Protein AF-A0A2V8DCA4-F1 (afdb_monomer)

Mean predicted aligned error: 7.37 Å

Solvent-accessible surface area (backbone atoms only — not comparable to full-atom values): 11306 Å² total; per-residue (Å²): 138,84,83,79,82,78,81,75,79,70,77,80,56,28,69,50,74,65,81,48,75,69,53,52,53,48,28,49,48,55,33,67,58,79,91,46,74,68,60,53,49,60,60,53,49,67,40,44,46,83,62,65,38,74,72,54,97,58,30,22,47,41,36,38,33,56,36,35,57,57,51,46,50,22,55,51,37,33,57,39,48,76,72,69,59,66,81,63,70,91,47,62,63,67,48,51,62,70,43,56,92,42,67,47,35,29,37,42,37,37,37,34,43,44,44,87,95,53,94,59,96,67,65,74,78,66,47,63,34,36,55,57,102,56,78,42,67,50,80,45,76,51,78,45,72,36,60,45,83,72,99,73,60,45,69,52,27,24,40,37,39,33,34,29,56,38,78,81,66,48,76,38,76,28,41,37,42,31,26,41,94,86,44,81,69,48,63,59,72,41,52,38,57,75,36,104

Secondary structure (DSSP, 8-state):
-------------SS-SS--HHHHHHHHHHHH--S-HHHHHHHHGGGEEE--PPPBTTEEEEEEEEE-HHHHHHHHHHHHHHTT--TTTS-SHHHHHHHGGGTTEEEEEEEEEE-TTS---S---EEEEE-SSS-B--SEEEEEEEE-SSSS--EEEEEEEEEEEHHHH-SSEEEEEEEETTEEEE--EEETTS--

pLDDT: mean 86.03, std 15.04, range [30.0, 98.31]

Structure (mmCIF, N/CA/C/O backbone):
data_AF-A0A2V8DCA4-F1
#
_entry.id   AF-A0A2V8DCA4-F1
#
loop_
_atom_site.group_PDB
_atom_site.id
_atom_site.type_symbol
_atom_site.label_atom_id
_atom_site.label_alt_id
_atom_site.label_comp_id
_atom_site.label_asym_id
_atom_site.label_entity_id
_atom_site.label_seq_id
_atom_site.pdbx_PDB_ins_code
_atom_site.Cartn_x
_atom_site.Cartn_y
_atom_site.Cartn_z
_atom_site.occupancy
_atom_site.B_iso_or_equiv
_atom_site.auth_seq_id
_atom_site.auth_comp_id
_atom_site.auth_asym_id
_atom_site.auth_atom_id
_atom_site.pdbx_PDB_model_num
ATOM 1 N N . MET A 1 1 ? 6.707 -28.044 -45.462 1.00 39.00 1 MET A N 1
ATOM 2 C CA . MET A 1 1 ? 5.768 -28.160 -44.329 1.00 39.00 1 MET A CA 1
ATOM 3 C C . MET A 1 1 ? 6.204 -27.125 -43.307 1.00 39.00 1 MET A C 1
ATOM 5 O O . MET A 1 1 ? 7.190 -27.335 -42.617 1.00 39.00 1 MET A O 1
ATOM 9 N N . THR A 1 2 ? 5.599 -25.941 -43.353 1.00 34.47 2 THR A N 1
ATOM 10 C CA . THR A 1 2 ? 6.045 -24.771 -42.585 1.00 34.47 2 THR A CA 1
ATOM 11 C C . THR A 1 2 ? 5.333 -24.782 -41.242 1.00 34.47 2 THR A C 1
ATOM 13 O O . THR A 1 2 ? 4.114 -24.647 -41.193 1.00 34.47 2 THR A O 1
ATOM 16 N N . VAL A 1 3 ? 6.081 -25.005 -40.165 1.00 37.22 3 VAL A N 1
ATOM 17 C CA . VAL A 1 3 ? 5.558 -24.938 -38.798 1.00 37.22 3 VAL A CA 1
ATOM 18 C C . VAL A 1 3 ? 5.489 -23.465 -38.406 1.00 37.22 3 VAL A C 1
ATOM 20 O O . VAL A 1 3 ? 6.515 -22.806 -38.265 1.00 37.22 3 VAL A O 1
ATOM 23 N N . VAL A 1 4 ? 4.273 -22.940 -38.275 1.00 37.19 4 VAL A N 1
ATOM 24 C CA . VAL A 1 4 ? 4.017 -21.616 -37.700 1.00 37.19 4 VAL A CA 1
ATOM 25 C C . VAL A 1 4 ? 4.000 -21.783 -36.182 1.00 37.19 4 VAL A C 1
ATOM 27 O O . VAL A 1 4 ? 3.099 -22.422 -35.643 1.00 37.19 4 VAL A O 1
ATOM 30 N N . LEU A 1 5 ? 5.007 -21.242 -35.489 1.00 36.91 5 LEU A N 1
ATOM 31 C CA . LEU A 1 5 ? 4.969 -21.099 -34.034 1.00 36.91 5 LEU A CA 1
ATOM 32 C C . LEU A 1 5 ? 3.998 -19.965 -33.683 1.00 36.91 5 LEU A C 1
ATOM 34 O O . LEU A 1 5 ? 4.308 -18.788 -33.851 1.00 36.91 5 LEU A O 1
ATOM 38 N N . LEU A 1 6 ? 2.821 -20.329 -33.183 1.00 36.44 6 LEU A N 1
ATOM 39 C CA . LEU A 1 6 ? 1.947 -19.415 -32.456 1.00 36.44 6 LEU A CA 1
ATOM 40 C C . LEU A 1 6 ? 2.589 -19.146 -31.091 1.00 36.44 6 LEU A C 1
ATOM 42 O O . LEU A 1 6 ? 2.603 -20.019 -30.224 1.00 36.44 6 LEU A O 1
ATOM 46 N N . ALA A 1 7 ? 3.144 -17.947 -30.909 1.00 38.41 7 ALA A N 1
ATOM 47 C CA . ALA A 1 7 ? 3.526 -17.450 -29.596 1.00 38.41 7 ALA A CA 1
ATOM 48 C C . ALA A 1 7 ? 2.246 -17.285 -28.764 1.00 38.41 7 ALA A C 1
ATOM 50 O O . ALA A 1 7 ? 1.485 -16.336 -28.949 1.00 38.41 7 ALA A O 1
ATOM 51 N N . GLY A 1 8 ? 1.970 -18.258 -27.896 1.00 30.00 8 GLY A N 1
ATOM 52 C CA . GLY A 1 8 ? 0.905 -18.147 -26.912 1.00 30.00 8 GLY A CA 1
ATOM 53 C C . GLY A 1 8 ? 1.239 -17.007 -25.960 1.00 30.00 8 GLY A C 1
ATOM 54 O O . GLY A 1 8 ? 2.242 -17.070 -25.254 1.00 30.00 8 GLY A O 1
ATOM 55 N N . ALA A 1 9 ? 0.410 -15.965 -25.953 1.00 38.38 9 ALA A N 1
ATOM 56 C CA . ALA A 1 9 ? 0.406 -14.991 -24.877 1.00 38.38 9 ALA A CA 1
ATOM 57 C C . ALA A 1 9 ? 0.053 -15.746 -23.590 1.00 38.38 9 ALA A C 1
ATOM 59 O O . ALA A 1 9 ? -1.095 -16.147 -23.391 1.00 38.38 9 ALA A O 1
ATOM 60 N N . THR A 1 10 ? 1.047 -16.006 -22.742 1.00 42.06 10 THR A N 1
ATOM 61 C CA . THR A 1 10 ? 0.787 -16.411 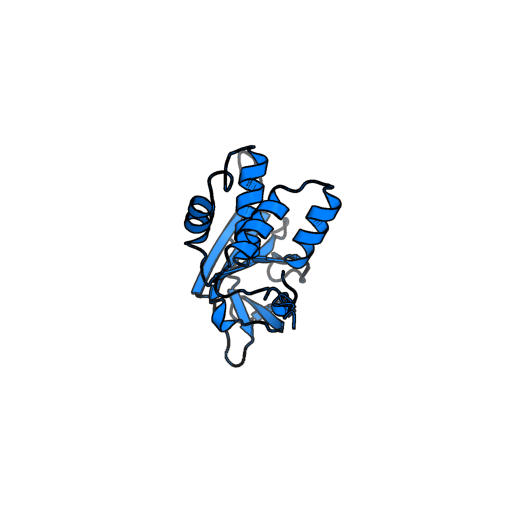-21.362 1.00 42.06 10 THR A CA 1
ATOM 62 C C . THR A 1 10 ? -0.070 -15.318 -20.733 1.00 42.06 10 THR A C 1
ATOM 64 O O . THR A 1 10 ? 0.325 -14.151 -20.822 1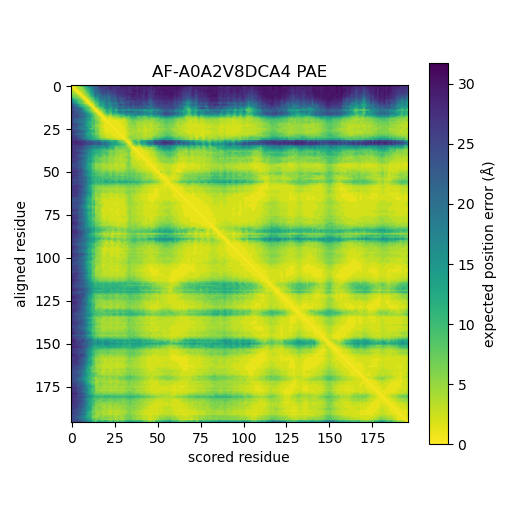.00 42.06 10 THR A O 1
ATOM 67 N N . PRO A 1 11 ? -1.237 -15.642 -20.146 1.00 42.88 11 PRO A N 1
ATOM 68 C CA . PRO A 1 11 ? -2.004 -14.648 -19.4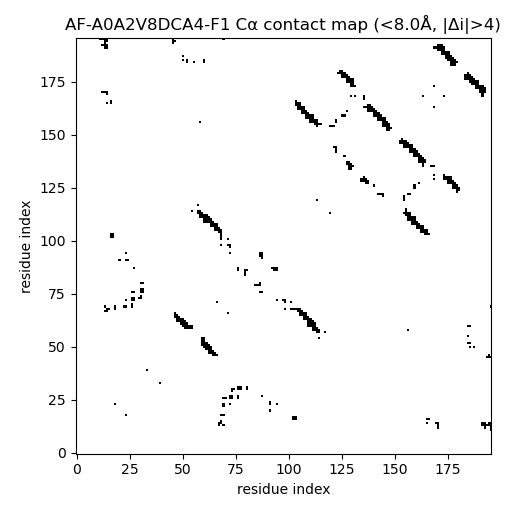14 1.00 42.88 11 PRO A CA 1
ATOM 69 C C . PRO A 1 11 ? -1.073 -14.066 -18.351 1.00 42.88 11 PRO A C 1
ATOM 71 O O . PRO A 1 11 ? -0.504 -14.817 -17.558 1.00 42.88 11 PRO A O 1
ATOM 74 N N . ALA A 1 12 ? -0.843 -12.753 -18.412 1.00 47.69 12 ALA A N 1
ATOM 75 C CA . ALA A 1 12 ? -0.046 -12.047 -17.422 1.00 47.69 12 ALA A CA 1
ATOM 76 C C . ALA A 1 12 ? -0.671 -12.336 -16.055 1.00 47.69 12 ALA A C 1
ATOM 78 O O . ALA A 1 12 ? -1.823 -11.982 -15.807 1.00 47.69 12 ALA A O 1
ATOM 79 N N . ALA A 1 13 ? 0.043 -13.074 -15.210 1.00 52.25 13 ALA A N 1
ATOM 80 C CA . ALA A 1 13 ? -0.448 -13.378 -13.886 1.00 52.25 13 ALA A CA 1
ATOM 81 C C . ALA A 1 13 ? -0.192 -12.128 -13.031 1.00 52.25 13 ALA A C 1
ATOM 83 O O . ALA A 1 13 ? 0.943 -11.775 -12.743 1.00 52.25 13 ALA A O 1
ATOM 84 N N . ALA A 1 14 ? -1.266 -11.456 -12.642 1.00 51.59 14 ALA A N 1
ATOM 85 C CA . ALA A 1 14 ? -1.324 -10.244 -11.823 1.00 51.59 14 ALA A CA 1
ATOM 86 C C . ALA A 1 14 ? -0.314 -10.180 -10.656 1.00 51.59 14 ALA A C 1
ATOM 88 O O . ALA A 1 14 ? 0.379 -9.197 -10.396 1.00 51.59 14 ALA A O 1
ATOM 89 N N . LEU A 1 15 ? -0.237 -11.296 -9.941 1.00 58.16 15 LEU A N 1
ATOM 90 C CA . LEU A 1 15 ? 0.724 -11.622 -8.902 1.00 58.16 15 LEU A CA 1
ATOM 91 C C . LEU A 1 15 ? 1.817 -12.551 -9.474 1.00 58.16 15 LEU A C 1
ATOM 93 O O . LEU A 1 15 ? 1.862 -13.753 -9.197 1.00 58.16 15 LEU A O 1
ATOM 97 N N . ASN A 1 16 ? 2.654 -12.009 -10.359 1.00 60.06 16 ASN A N 1
ATOM 98 C CA . ASN A 1 16 ? 3.831 -12.703 -10.875 1.00 60.06 16 ASN A CA 1
ATOM 99 C C . ASN A 1 16 ? 4.856 -12.821 -9.741 1.00 60.06 16 ASN A C 1
ATOM 101 O O . ASN A 1 16 ? 5.338 -11.814 -9.234 1.00 60.06 16 ASN A O 1
ATOM 105 N N . LEU A 1 17 ? 5.195 -14.055 -9.354 1.00 58.59 17 LEU A N 1
ATOM 106 C CA . LEU A 1 17 ? 6.217 -14.352 -8.336 1.00 58.59 17 LEU A CA 1
ATOM 107 C C . LEU A 1 17 ? 7.591 -13.755 -8.676 1.00 58.59 17 LEU A C 1
ATOM 109 O O . LEU A 1 17 ? 8.396 -13.526 -7.779 1.00 58.59 17 LEU A O 1
ATOM 113 N N . LEU A 1 18 ? 7.854 -13.547 -9.969 1.00 64.81 18 LEU A N 1
ATOM 114 C CA . LEU A 1 18 ? 9.006 -12.835 -10.503 1.00 64.81 18 LEU A CA 1
ATOM 115 C C . LEU A 1 18 ? 8.556 -12.066 -11.748 1.00 64.81 18 LEU A C 1
ATOM 117 O O . LEU A 1 18 ? 8.027 -12.669 -12.684 1.00 64.81 18 LEU A O 1
ATOM 121 N N . LEU A 1 19 ? 8.773 -10.751 -11.770 1.00 79.56 19 LEU A N 1
ATOM 122 C CA . LEU A 1 19 ? 8.496 -9.926 -12.945 1.00 79.56 19 LEU A CA 1
ATOM 123 C C . LEU A 1 19 ? 9.436 -10.301 -14.106 1.00 79.56 19 LEU A C 1
ATOM 125 O O . LEU A 1 19 ? 10.659 -10.241 -13.963 1.00 79.56 19 LEU A O 1
ATOM 129 N N . ALA A 1 20 ? 8.891 -10.680 -15.268 1.00 85.38 20 ALA A N 1
ATOM 130 C CA . ALA A 1 20 ? 9.712 -10.992 -16.436 1.00 85.38 20 ALA A CA 1
ATOM 131 C C . ALA A 1 20 ? 10.228 -9.704 -17.119 1.00 85.38 20 ALA A C 1
ATOM 133 O O . ALA A 1 20 ? 9.596 -8.652 -17.009 1.00 85.38 20 ALA A O 1
ATOM 134 N N . PRO A 1 21 ? 11.322 -9.756 -17.907 1.00 86.44 21 PRO A N 1
ATOM 135 C CA . PRO A 1 21 ? 11.811 -8.602 -18.676 1.00 86.44 21 PRO A CA 1
ATOM 136 C C . PRO A 1 21 ? 10.747 -7.931 -19.557 1.00 86.44 21 PRO A C 1
ATOM 138 O O . PRO A 1 21 ? 10.705 -6.706 -19.660 1.00 86.44 21 PRO A O 1
ATOM 141 N N . ALA A 1 22 ? 9.852 -8.721 -20.157 1.00 87.12 22 ALA A N 1
ATOM 142 C CA . ALA A 1 22 ? 8.739 -8.201 -20.949 1.00 87.12 22 ALA A CA 1
ATOM 143 C C . ALA A 1 22 ? 7.731 -7.410 -20.095 1.00 87.12 22 ALA A C 1
ATOM 145 O O . ALA A 1 22 ? 7.260 -6.356 -20.522 1.00 87.12 22 ALA A O 1
ATOM 146 N N . ASP A 1 23 ? 7.447 -7.875 -18.875 1.00 85.50 23 ASP A N 1
ATOM 147 C CA . ASP A 1 23 ? 6.566 -7.184 -17.929 1.00 85.50 23 ASP A CA 1
ATOM 148 C C . ASP A 1 23 ? 7.204 -5.889 -17.428 1.00 85.50 23 ASP A C 1
ATOM 150 O O . ASP A 1 23 ? 6.535 -4.860 -17.362 1.00 85.50 23 ASP A O 1
ATOM 154 N N . MET A 1 24 ? 8.511 -5.910 -17.144 1.00 89.12 24 MET A N 1
ATOM 155 C CA . MET A 1 24 ? 9.259 -4.707 -16.774 1.00 89.12 24 MET A CA 1
ATOM 156 C C . MET A 1 24 ? 9.190 -3.650 -17.879 1.00 89.12 24 MET A C 1
ATOM 158 O O . MET A 1 24 ? 8.853 -2.496 -17.620 1.00 89.12 24 MET A O 1
ATOM 162 N N . GLN A 1 25 ? 9.426 -4.048 -19.131 1.00 88.50 25 GLN A N 1
ATOM 163 C CA . GLN A 1 25 ? 9.325 -3.139 -20.271 1.00 88.50 25 GLN A CA 1
ATOM 164 C C . GLN A 1 25 ? 7.900 -2.593 -20.451 1.00 88.50 25 GLN A C 1
ATOM 166 O O . GLN A 1 25 ? 7.722 -1.419 -20.790 1.00 88.50 25 GLN A O 1
ATOM 171 N N . ARG A 1 26 ? 6.879 -3.424 -20.203 1.00 86.19 26 ARG A N 1
ATOM 172 C CA . ARG A 1 26 ? 5.466 -3.026 -20.228 1.00 86.19 26 ARG A CA 1
ATOM 173 C C . ARG A 1 26 ? 5.164 -1.980 -19.154 1.00 86.19 26 ARG A C 1
ATOM 175 O O . ARG A 1 26 ? 4.589 -0.950 -19.487 1.00 86.19 26 ARG A O 1
ATOM 182 N N . ALA A 1 27 ? 5.607 -2.192 -17.914 1.00 85.50 27 ALA A N 1
ATOM 183 C CA . ALA A 1 27 ? 5.439 -1.234 -16.819 1.00 85.50 27 ALA A CA 1
ATOM 184 C C . ALA A 1 27 ? 6.129 0.109 -17.114 1.00 85.50 27 ALA A C 1
ATOM 186 O O . ALA A 1 27 ? 5.515 1.161 -16.957 1.00 85.50 27 ALA A O 1
ATOM 187 N N . LEU A 1 28 ? 7.367 0.089 -17.629 1.00 88.00 28 LEU A N 1
ATOM 188 C CA . LEU A 1 28 ? 8.071 1.308 -18.058 1.00 88.00 28 LEU A CA 1
ATOM 189 C C . LEU A 1 28 ? 7.334 2.039 -19.179 1.00 88.00 28 LEU A C 1
ATOM 191 O O . LEU A 1 28 ? 7.305 3.267 -19.209 1.00 88.00 28 LEU A O 1
ATOM 195 N N . THR A 1 29 ? 6.773 1.287 -20.126 1.00 85.81 29 THR A N 1
ATOM 196 C CA . THR A 1 29 ? 5.998 1.861 -21.227 1.00 85.81 29 THR A CA 1
ATOM 197 C C . THR A 1 29 ? 4.746 2.535 -20.684 1.00 85.81 29 THR A C 1
ATOM 199 O O . THR A 1 29 ? 4.519 3.686 -21.029 1.00 85.81 29 THR A O 1
ATOM 202 N N . LEU A 1 30 ? 3.994 1.871 -19.797 1.00 80.69 30 LEU A N 1
ATOM 203 C CA . LEU A 1 30 ? 2.794 2.423 -19.157 1.00 80.69 30 LEU A CA 1
ATOM 204 C C . LEU A 1 30 ? 3.094 3.694 -18.359 1.00 80.69 30 LEU A C 1
ATOM 206 O O . LEU A 1 30 ? 2.425 4.699 -18.557 1.00 80.69 30 LEU A O 1
ATOM 210 N N . ALA A 1 31 ? 4.139 3.680 -17.533 1.00 80.94 31 ALA A N 1
ATOM 211 C CA . ALA A 1 31 ? 4.525 4.832 -16.722 1.00 80.94 31 ALA A CA 1
ATOM 212 C C . ALA A 1 31 ? 4.959 6.051 -17.554 1.00 80.94 31 ALA A C 1
ATOM 214 O O . ALA A 1 31 ? 4.784 7.197 -17.147 1.00 80.94 31 ALA A O 1
ATOM 215 N N . ARG A 1 32 ? 5.549 5.810 -18.732 1.00 78.75 32 ARG A N 1
ATOM 216 C CA . ARG A 1 32 ? 5.967 6.865 -19.667 1.00 78.75 32 ARG A CA 1
ATOM 217 C C . ARG A 1 32 ? 4.849 7.322 -20.593 1.00 78.75 32 ARG A C 1
ATOM 219 O O . ARG A 1 32 ? 5.038 8.331 -21.265 1.00 78.75 32 ARG A O 1
ATOM 226 N N . TRP A 1 33 ? 3.757 6.570 -20.696 1.00 64.62 33 TRP A N 1
ATOM 227 C CA . TRP A 1 33 ? 2.682 6.815 -21.647 1.00 64.62 33 TRP A CA 1
ATOM 228 C C . TRP A 1 33 ? 1.739 7.905 -21.125 1.00 64.62 33 TRP A C 1
ATOM 230 O O . TRP A 1 33 ? 1.081 7.690 -20.108 1.00 64.62 33 TRP A O 1
ATOM 240 N N . PRO A 1 34 ? 1.574 9.045 -21.823 1.00 64.12 34 PRO A N 1
ATOM 241 C CA . PRO A 1 34 ? 0.550 10.012 -21.479 1.00 64.12 34 PRO A CA 1
ATOM 242 C C . PRO A 1 34 ? -0.349 10.231 -22.699 1.00 64.12 34 PRO A C 1
ATOM 244 O O . PRO A 1 34 ? -0.023 11.037 -23.568 1.00 64.12 34 PRO A O 1
ATOM 247 N N . THR A 1 35 ? -1.486 9.543 -22.799 1.00 57.69 35 THR A N 1
ATOM 248 C CA . THR A 1 35 ? -2.534 9.988 -23.740 1.00 57.69 35 THR A CA 1
ATOM 249 C C . THR A 1 35 ? -3.668 10.720 -23.037 1.0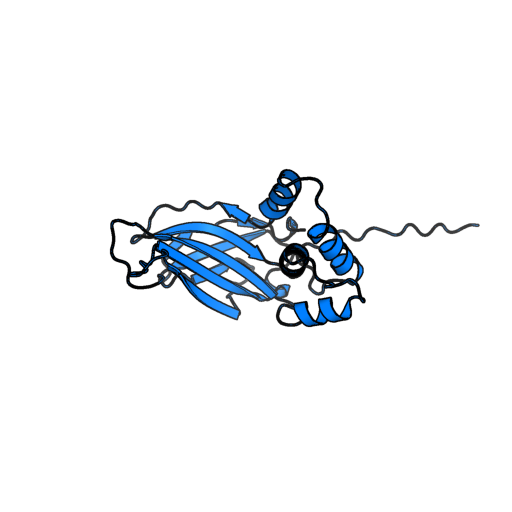0 57.69 35 THR A C 1
ATOM 251 O O . THR A 1 35 ? -4.246 11.621 -23.639 1.00 57.69 35 THR A O 1
ATOM 254 N N . SER A 1 36 ? -3.920 10.469 -21.744 1.00 67.62 36 SER A N 1
ATOM 255 C CA . SER A 1 36 ? -4.765 11.333 -20.904 1.00 67.62 36 SER A CA 1
ATOM 256 C C . SER A 1 36 ? -4.663 11.002 -19.408 1.00 67.62 36 SER A C 1
ATOM 258 O O . SER A 1 36 ? -4.423 9.855 -19.033 1.00 67.62 36 SER A O 1
ATOM 260 N N . ASP A 1 37 ? -4.956 11.978 -18.540 1.00 68.31 37 ASP A N 1
ATOM 261 C CA . ASP A 1 37 ? -5.148 11.736 -17.099 1.00 68.31 37 ASP A CA 1
ATOM 262 C C . ASP A 1 37 ? -6.258 10.707 -16.817 1.00 68.31 37 ASP A C 1
ATOM 264 O O . ASP A 1 37 ? -6.177 9.955 -15.849 1.00 68.31 37 ASP A O 1
ATOM 268 N N . ALA A 1 38 ? -7.267 10.621 -17.690 1.00 74.88 38 ALA A N 1
ATOM 269 C CA . ALA A 1 38 ? -8.376 9.681 -17.553 1.00 74.88 38 ALA A CA 1
ATOM 270 C C . ALA A 1 38 ? -7.945 8.213 -17.724 1.00 74.88 38 ALA A C 1
ATOM 272 O O . ALA A 1 38 ? -8.435 7.338 -17.013 1.00 74.88 38 ALA A O 1
ATOM 273 N N . GLU A 1 39 ? -7.031 7.923 -18.653 1.00 72.12 39 GLU A N 1
ATOM 274 C CA . GLU A 1 39 ? -6.494 6.568 -18.849 1.00 72.12 39 GLU A CA 1
ATOM 275 C C . GLU A 1 39 ? -5.605 6.141 -17.681 1.00 72.12 39 GLU A C 1
ATOM 277 O O . GLU A 1 39 ? -5.729 5.015 -17.195 1.00 72.12 39 GLU A O 1
ATOM 282 N N . ARG A 1 40 ? -4.784 7.067 -17.174 1.00 74.56 40 ARG A N 1
ATOM 283 C CA . ARG A 1 40 ? -3.958 6.850 -15.983 1.00 74.56 40 ARG A CA 1
ATOM 284 C C . ARG A 1 40 ? -4.817 6.558 -14.753 1.00 74.56 40 ARG A C 1
ATOM 286 O O . ARG A 1 40 ? -4.595 5.553 -14.082 1.00 74.56 40 ARG A O 1
ATOM 293 N N . SER A 1 41 ? -5.858 7.359 -14.506 1.00 78.62 41 SER A N 1
ATOM 294 C CA . SER A 1 41 ? -6.804 7.101 -13.411 1.00 78.62 41 SER A CA 1
ATOM 295 C C . SER A 1 41 ? -7.463 5.726 -13.523 1.00 78.62 41 SER A C 1
ATOM 297 O O . SER A 1 41 ? -7.464 4.988 -12.543 1.00 78.62 41 SER A O 1
ATOM 299 N N . ARG A 1 42 ? -7.936 5.324 -14.711 1.00 81.25 42 ARG A N 1
ATOM 300 C CA . ARG A 1 42 ? -8.547 3.995 -14.918 1.00 81.25 42 ARG A CA 1
ATOM 301 C C . ARG A 1 42 ? -7.591 2.835 -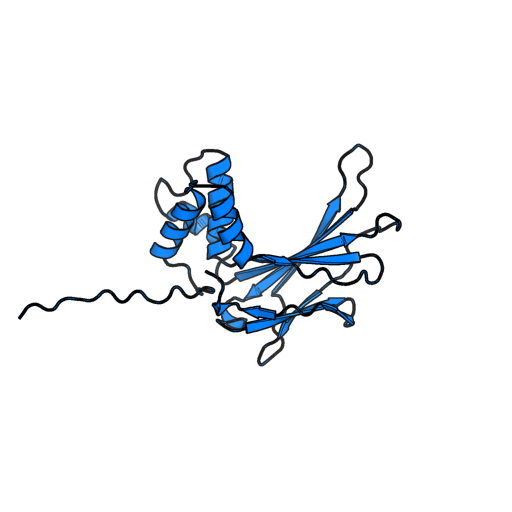14.651 1.00 81.25 42 ARG A C 1
ATOM 303 O O . ARG A 1 42 ? -8.024 1.779 -14.194 1.00 81.25 42 ARG A O 1
ATOM 310 N N . PHE A 1 43 ? -6.307 2.994 -14.970 1.00 81.38 43 PHE A N 1
ATOM 311 C CA . PHE A 1 43 ? -5.303 1.983 -14.644 1.00 81.38 43 PHE A CA 1
ATOM 312 C C . PHE A 1 43 ? -5.095 1.897 -13.124 1.00 81.38 43 PHE A C 1
ATOM 314 O O . PHE A 1 43 ? -5.151 0.812 -12.545 1.00 81.38 43 PHE A O 1
ATOM 321 N N . HIS A 1 44 ? -4.950 3.050 -12.463 1.00 84.94 44 HIS A N 1
ATOM 322 C CA . HIS A 1 44 ? -4.729 3.151 -11.016 1.00 84.94 44 HIS A CA 1
ATOM 323 C C . HIS A 1 44 ? -5.916 2.614 -10.200 1.00 84.94 44 HIS A C 1
ATOM 325 O O . HIS A 1 44 ? -5.713 1.985 -9.161 1.00 84.94 44 HIS A O 1
ATOM 331 N N . GLU A 1 45 ? -7.146 2.806 -10.682 1.00 87.81 45 GLU A N 1
ATOM 332 C CA . GLU A 1 45 ? -8.389 2.342 -10.047 1.00 87.81 45 GLU A CA 1
ATOM 333 C C . GLU A 1 45 ? -8.414 0.829 -9.782 1.00 87.81 45 GLU A C 1
ATOM 335 O O . GLU A 1 45 ? -9.048 0.391 -8.827 1.00 87.81 45 GLU A O 1
ATOM 340 N N . ARG A 1 46 ? -7.686 0.015 -10.558 1.00 89.94 46 ARG A N 1
ATOM 341 C CA . ARG A 1 46 ? -7.642 -1.447 -10.356 1.00 89.94 46 ARG A CA 1
ATOM 342 C C . ARG A 1 46 ? -6.939 -1.859 -9.067 1.00 89.94 46 ARG A C 1
ATOM 344 O O . ARG A 1 46 ? -7.244 -2.907 -8.508 1.00 89.94 46 ARG A O 1
ATOM 351 N N . TYR A 1 47 ? -6.004 -1.037 -8.598 1.00 92.44 47 TYR A N 1
ATOM 352 C CA . TYR A 1 47 ? -5.208 -1.304 -7.401 1.00 92.44 47 TYR A CA 1
ATOM 353 C C . TYR A 1 47 ? -5.773 -0.605 -6.163 1.00 92.44 47 TYR A C 1
ATOM 355 O O . TYR A 1 47 ? -5.238 -0.779 -5.069 1.00 92.44 47 TYR A O 1
ATOM 363 N N . VAL A 1 48 ? -6.833 0.194 -6.319 1.00 94.25 48 VAL A N 1
ATOM 364 C CA . VAL A 1 48 ? -7.363 1.093 -5.296 1.00 94.25 48 VAL A CA 1
ATOM 365 C C . VAL A 1 48 ? -8.825 0.773 -5.011 1.00 94.25 48 VAL A C 1
ATOM 367 O O . VAL A 1 48 ? -9.696 0.927 -5.857 1.00 94.25 48 VAL A O 1
ATOM 370 N N . PHE A 1 49 ? -9.112 0.407 -3.767 1.00 93.25 49 PHE A N 1
ATOM 371 C CA . PHE A 1 49 ? -10.443 0.037 -3.307 1.00 93.25 49 PHE A CA 1
ATOM 372 C C . PHE A 1 49 ? -10.940 1.052 -2.283 1.00 93.25 49 PHE A C 1
ATOM 374 O O . PHE A 1 49 ? -10.364 1.210 -1.203 1.00 93.25 49 PHE A O 1
ATOM 381 N N . THR A 1 50 ? -12.038 1.732 -2.596 1.00 93.25 50 THR A N 1
ATOM 382 C CA . THR A 1 50 ? -12.742 2.568 -1.624 1.00 93.25 50 THR A CA 1
ATOM 383 C C . THR A 1 50 ? -13.526 1.679 -0.661 1.00 93.25 50 THR A C 1
ATOM 385 O O . THR A 1 50 ? -14.327 0.852 -1.090 1.00 93.25 50 THR A O 1
ATOM 388 N N . VAL A 1 51 ? -13.301 1.851 0.642 1.00 92.19 51 VAL A N 1
ATOM 389 C CA . VAL A 1 51 ? -13.967 1.067 1.695 1.00 92.19 51 VAL A CA 1
ATOM 390 C C . VAL A 1 51 ? -15.011 1.901 2.426 1.00 92.19 51 VAL A C 1
ATOM 392 O O . VAL A 1 51 ? -16.096 1.392 2.688 1.00 92.19 51 VAL A O 1
ATOM 395 N N . ASN A 1 52 ? -14.703 3.170 2.728 1.00 88.06 52 ASN A N 1
ATOM 396 C CA . ASN A 1 52 ? -15.575 4.094 3.466 1.00 88.06 52 ASN A CA 1
ATOM 397 C C . ASN A 1 52 ? -16.251 3.439 4.688 1.00 88.06 52 ASN A C 1
ATOM 399 O O . ASN A 1 52 ? -17.478 3.438 4.809 1.00 88.06 52 ASN A O 1
ATOM 403 N N . SER A 1 53 ? -15.455 2.840 5.580 1.00 88.81 53 SER A N 1
ATOM 404 C CA . SER A 1 53 ? -15.989 2.204 6.789 1.00 88.81 53 SER A CA 1
ATOM 405 C C . SER A 1 53 ? -16.654 3.242 7.706 1.00 88.81 53 SER A C 1
ATOM 407 O O . SER A 1 53 ? -16.269 4.414 7.686 1.00 88.81 53 SER A O 1
ATOM 409 N N . PRO A 1 54 ? -17.599 2.843 8.574 1.00 88.56 54 PRO A N 1
ATOM 410 C CA . PRO A 1 54 ? -18.067 3.737 9.624 1.00 88.56 54 PRO A CA 1
ATOM 411 C C . PRO A 1 54 ? -16.907 4.145 10.541 1.00 88.56 54 PRO A C 1
ATOM 413 O O . PRO A 1 54 ? -15.973 3.366 10.774 1.00 88.56 54 PRO A O 1
ATOM 416 N N . THR A 1 55 ? -16.991 5.358 11.089 1.00 89.06 55 THR A N 1
ATOM 417 C CA . THR A 1 55 ? -16.046 5.829 12.101 1.00 89.06 55 THR A CA 1
ATOM 418 C C . THR A 1 55 ? -16.151 4.949 13.340 1.00 89.06 55 THR A C 1
ATOM 420 O O . THR A 1 55 ? -17.200 4.876 13.979 1.00 89.06 55 THR A O 1
ATOM 423 N N . THR A 1 56 ? -15.052 4.294 13.692 1.00 86.81 56 THR A N 1
ATOM 424 C CA . THR A 1 56 ? -14.924 3.455 14.881 1.00 86.81 56 THR A CA 1
ATOM 425 C C . THR A 1 56 ? -13.825 4.047 15.741 1.00 86.81 56 THR A C 1
ATOM 427 O O . THR A 1 56 ? -12.702 4.205 15.279 1.00 86.81 56 THR A O 1
ATOM 430 N N . GLU A 1 57 ? -14.144 4.410 16.985 1.00 85.00 57 GLU A N 1
ATOM 431 C CA . GLU A 1 57 ? -13.162 4.979 17.921 1.00 85.00 57 GLU A CA 1
ATOM 432 C C . GLU A 1 57 ? -12.362 6.156 17.311 1.00 85.00 57 GLU A C 1
ATOM 434 O O . GLU A 1 57 ? -11.145 6.242 17.459 1.00 85.00 57 GLU A O 1
ATOM 439 N N . TYR A 1 58 ? -13.080 7.068 16.638 1.00 90.69 58 TYR A N 1
ATOM 440 C CA . TYR A 1 58 ? -12.586 8.342 16.079 1.00 90.69 58 TYR A CA 1
ATOM 441 C C . TYR A 1 58 ? -11.760 8.258 14.788 1.00 90.69 58 TYR A C 1
ATOM 443 O O . TYR A 1 58 ? -11.195 9.263 14.359 1.00 90.69 58 TYR A O 1
ATOM 451 N N . PHE A 1 59 ? -11.722 7.104 14.125 1.00 93.50 59 PHE A N 1
ATOM 452 C CA . PHE A 1 59 ? -11.147 6.985 12.786 1.00 93.50 59 PHE A CA 1
ATOM 453 C C . PHE A 1 59 ? -11.987 6.081 11.882 1.00 93.50 59 PHE A C 1
ATOM 455 O O . PHE A 1 59 ? -12.785 5.274 12.353 1.00 93.50 59 PHE A O 1
ATOM 462 N N . ALA A 1 60 ? -11.800 6.207 10.573 1.00 94.56 60 ALA A N 1
ATOM 463 C CA . ALA A 1 60 ? -12.421 5.354 9.567 1.00 94.56 60 ALA A CA 1
ATOM 464 C C . ALA A 1 60 ? -11.378 4.862 8.560 1.00 94.56 60 ALA A C 1
ATOM 466 O O . ALA A 1 60 ? -10.403 5.556 8.269 1.00 94.56 60 ALA A O 1
ATOM 467 N N . VAL A 1 61 ? -11.598 3.667 8.013 1.00 96.19 61 VAL A N 1
ATOM 468 C CA . VAL A 1 61 ? -10.846 3.140 6.874 1.00 96.19 61 VAL A CA 1
ATOM 469 C C . VAL A 1 61 ? -11.464 3.707 5.602 1.00 96.19 61 VAL A C 1
ATOM 471 O O . VAL A 1 61 ? -12.586 3.358 5.231 1.00 96.19 61 VAL A O 1
ATOM 474 N N . GLN A 1 62 ? -10.726 4.581 4.927 1.00 95.69 62 GLN A N 1
ATOM 475 C CA . GLN A 1 62 ? -11.204 5.261 3.728 1.00 95.69 62 GLN A CA 1
ATOM 476 C C . GLN A 1 62 ? -10.918 4.435 2.473 1.00 95.69 62 GLN A C 1
ATOM 478 O O . GLN A 1 62 ? -11.819 4.138 1.684 1.00 95.69 62 GLN A O 1
ATOM 483 N N . LYS A 1 63 ? -9.652 4.048 2.300 1.00 96.31 63 LYS A N 1
ATOM 484 C CA . LYS A 1 63 ? -9.128 3.431 1.081 1.00 96.31 63 LYS A CA 1
ATOM 485 C C . LYS A 1 63 ? -8.161 2.301 1.425 1.00 96.31 63 LYS A C 1
ATOM 487 O O . LYS A 1 63 ? -7.426 2.382 2.407 1.00 96.31 63 LYS A O 1
ATOM 492 N N . VAL A 1 64 ? -8.147 1.284 0.571 1.00 97.56 64 VAL A N 1
ATOM 493 C CA . VAL A 1 64 ? -7.126 0.236 0.507 1.00 97.56 64 VAL A CA 1
ATOM 494 C C . VAL A 1 64 ? -6.430 0.331 -0.846 1.00 97.56 64 VAL A C 1
ATOM 496 O O . VAL A 1 64 ? -7.089 0.492 -1.867 1.00 97.56 64 VAL A O 1
ATOM 499 N N . GLU A 1 65 ? -5.111 0.226 -0.871 1.00 97.38 65 GLU A N 1
ATOM 500 C CA . GLU A 1 65 ? -4.309 0.138 -2.088 1.00 97.38 65 GLU A CA 1
ATOM 501 C C . GLU A 1 65 ? -3.419 -1.099 -2.049 1.00 97.38 65 GLU A C 1
ATOM 503 O O . GLU A 1 65 ? -2.801 -1.395 -1.027 1.00 97.38 65 GLU A O 1
ATOM 508 N N . VAL A 1 66 ? -3.362 -1.830 -3.158 1.00 97.19 66 VAL A N 1
ATOM 509 C CA . VAL A 1 66 ? -2.559 -3.047 -3.297 1.00 97.19 66 VAL A CA 1
ATOM 510 C C . VAL A 1 66 ? -1.418 -2.782 -4.264 1.00 97.19 66 VAL A C 1
ATOM 512 O O . VAL A 1 66 ? -1.630 -2.470 -5.428 1.00 97.19 66 VAL A O 1
ATOM 515 N N . ILE A 1 67 ? -0.190 -2.936 -3.785 1.00 95.81 67 ILE A N 1
ATOM 516 C CA . ILE A 1 67 ? 1.028 -2.667 -4.540 1.00 95.81 67 ILE A CA 1
ATOM 517 C C . ILE A 1 67 ? 1.757 -3.992 -4.763 1.00 95.81 67 ILE A C 1
ATOM 519 O O . ILE A 1 67 ? 2.460 -4.482 -3.874 1.00 95.81 67 ILE A O 1
ATOM 523 N N . THR A 1 68 ? 1.570 -4.562 -5.952 1.00 93.94 68 THR A N 1
ATOM 524 C CA . THR A 1 68 ? 2.347 -5.696 -6.480 1.00 93.94 68 THR A CA 1
ATOM 525 C C . THR A 1 68 ? 3.725 -5.229 -6.964 1.00 93.94 68 THR A C 1
ATOM 527 O O . THR A 1 68 ? 3.983 -4.026 -7.027 1.00 93.94 68 THR A O 1
ATOM 530 N N . GLU A 1 69 ? 4.614 -6.149 -7.351 1.00 91.88 69 GLU A N 1
ATOM 531 C CA . GLU A 1 69 ? 5.876 -5.785 -8.018 1.00 91.88 69 GLU A CA 1
ATOM 532 C C . GLU A 1 69 ? 5.650 -4.983 -9.305 1.00 91.88 69 GLU A C 1
ATOM 534 O O . GLU A 1 69 ? 6.334 -3.986 -9.535 1.00 91.88 69 GLU A O 1
ATOM 539 N N . PHE A 1 70 ? 4.662 -5.375 -10.117 1.00 90.81 70 PHE A N 1
ATOM 540 C CA . PHE A 1 70 ? 4.318 -4.660 -11.346 1.00 90.81 70 PHE A CA 1
ATOM 541 C C . PHE A 1 70 ? 3.903 -3.218 -11.047 1.00 90.81 70 PHE A C 1
ATOM 543 O O . PHE A 1 70 ? 4.483 -2.272 -11.579 1.00 90.81 70 PHE A O 1
ATOM 550 N N . ARG A 1 71 ? 2.951 -3.048 -10.118 1.00 92.12 71 ARG A N 1
ATOM 551 C CA . ARG A 1 71 ? 2.484 -1.730 -9.675 1.00 92.12 71 ARG A CA 1
ATOM 552 C C . ARG A 1 71 ? 3.609 -0.926 -9.031 1.00 92.12 71 ARG A C 1
ATOM 554 O O . ARG A 1 71 ? 3.690 0.277 -9.224 1.00 92.12 71 ARG A O 1
ATOM 561 N N . ARG A 1 72 ? 4.505 -1.571 -8.281 1.00 93.75 72 ARG A N 1
ATOM 562 C CA . ARG A 1 72 ? 5.672 -0.910 -7.687 1.00 93.75 72 ARG A CA 1
ATOM 563 C C . ARG A 1 72 ? 6.580 -0.324 -8.759 1.00 93.75 72 ARG A C 1
ATOM 565 O O . ARG A 1 72 ? 7.003 0.817 -8.611 1.00 93.75 72 ARG A O 1
ATOM 572 N N . LEU A 1 73 ? 6.886 -1.098 -9.798 1.00 92.38 73 LEU A N 1
ATOM 573 C CA . LEU A 1 73 ? 7.717 -0.626 -10.898 1.00 92.38 73 LEU A CA 1
ATOM 574 C C . LEU A 1 73 ? 7.062 0.540 -11.623 1.00 92.38 73 LEU A C 1
ATOM 576 O O . LEU A 1 73 ? 7.731 1.525 -11.914 1.00 92.38 73 LEU A O 1
ATOM 580 N N . GLU A 1 74 ? 5.767 0.438 -11.896 1.00 90.69 74 GLU A N 1
ATOM 581 C CA . GLU A 1 74 ? 5.036 1.522 -12.537 1.00 90.69 74 GLU A CA 1
ATOM 582 C C . GLU A 1 74 ? 5.065 2.798 -11.683 1.00 90.69 74 GLU A C 1
ATOM 584 O O . GLU A 1 74 ? 5.483 3.827 -12.199 1.00 90.69 74 GLU A O 1
ATOM 589 N N . LEU A 1 75 ? 4.798 2.728 -10.374 1.00 91.94 75 LEU A N 1
ATOM 590 C CA . LEU A 1 75 ? 4.898 3.883 -9.469 1.00 91.94 75 LEU A CA 1
ATOM 591 C C . LEU A 1 75 ? 6.308 4.498 -9.429 1.00 91.94 75 LEU A C 1
ATOM 593 O O . LEU A 1 75 ? 6.454 5.720 -9.416 1.00 91.94 75 LEU A O 1
ATOM 597 N N . ILE A 1 76 ? 7.355 3.665 -9.403 1.00 92.94 76 ILE A N 1
ATOM 598 C CA . ILE A 1 76 ? 8.750 4.130 -9.465 1.00 92.94 76 ILE A CA 1
ATOM 599 C C . ILE A 1 76 ? 8.987 4.852 -10.795 1.00 92.94 76 ILE A C 1
ATOM 601 O O . ILE A 1 76 ? 9.468 5.983 -10.819 1.00 92.94 76 ILE A O 1
ATOM 605 N N . ALA A 1 77 ? 8.619 4.220 -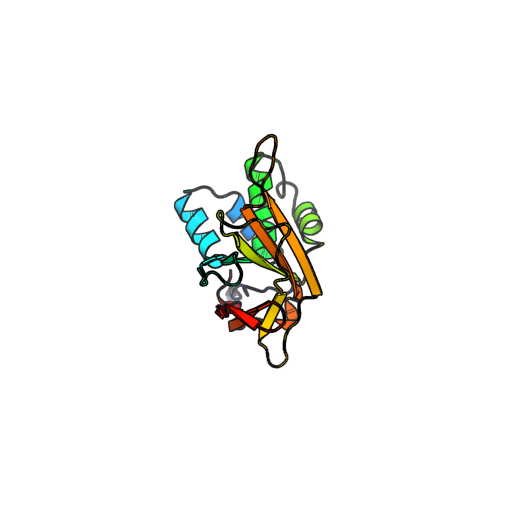11.906 1.00 90.81 77 ALA A N 1
ATOM 606 C CA . ALA A 1 77 ? 8.818 4.770 -13.235 1.00 90.81 77 ALA A CA 1
ATOM 607 C C . ALA A 1 77 ? 8.001 6.053 -13.474 1.00 90.81 77 ALA A C 1
ATOM 609 O O . ALA A 1 77 ? 8.504 6.952 -14.144 1.00 90.81 77 ALA A O 1
ATOM 610 N N . GLU A 1 78 ? 6.793 6.174 -12.910 1.00 88.94 78 GLU A N 1
ATOM 611 C CA . GLU A 1 78 ? 5.977 7.395 -12.951 1.00 88.94 78 GLU A CA 1
ATOM 612 C C . GLU A 1 78 ? 6.686 8.551 -12.232 1.00 88.94 78 GLU A C 1
ATOM 614 O O . GLU A 1 78 ? 6.765 9.657 -12.768 1.00 88.94 78 GLU A O 1
ATOM 619 N N . GLU A 1 79 ? 7.251 8.303 -11.047 1.00 90.75 79 GLU A N 1
ATOM 620 C CA . GLU A 1 79 ? 7.979 9.327 -10.290 1.00 90.75 79 GLU A CA 1
ATOM 621 C C . GLU A 1 79 ? 9.235 9.803 -11.036 1.00 90.75 79 GLU A C 1
ATOM 623 O O . GLU A 1 79 ? 9.497 11.004 -11.130 1.00 90.75 79 GLU A O 1
ATOM 628 N N . HIS A 1 80 ? 9.971 8.874 -11.645 1.00 91.06 80 HIS A N 1
ATOM 629 C CA . HIS A 1 80 ? 11.123 9.173 -12.494 1.00 91.06 80 HIS A CA 1
ATOM 630 C C . HIS A 1 80 ? 10.733 9.932 -13.781 1.00 91.06 80 HIS A C 1
ATOM 632 O O . HIS A 1 80 ? 11.386 10.907 -14.172 1.00 91.06 80 HIS A O 1
ATOM 638 N N . ALA A 1 81 ? 9.614 9.559 -14.412 1.00 87.25 81 ALA A N 1
ATOM 639 C CA . ALA A 1 81 ? 9.069 10.269 -15.567 1.00 87.25 81 ALA A CA 1
ATOM 640 C C . ALA A 1 81 ? 8.640 11.701 -15.207 1.00 87.25 81 ALA A C 1
ATOM 642 O O . ALA A 1 81 ? 8.914 12.630 -15.969 1.00 87.25 81 ALA A O 1
ATOM 643 N N . ARG A 1 82 ? 8.043 11.908 -14.024 1.00 86.25 82 ARG A N 1
ATOM 644 C CA . ARG A 1 82 ? 7.621 13.225 -13.516 1.00 86.25 82 ARG A CA 1
ATOM 645 C C . ARG A 1 82 ? 8.780 14.219 -13.421 1.00 86.25 82 ARG A C 1
ATOM 647 O O . ARG A 1 82 ? 8.581 15.412 -13.650 1.00 86.25 82 ARG A O 1
ATOM 654 N N . ILE A 1 83 ? 9.982 13.744 -13.098 1.00 89.50 83 ILE A N 1
ATOM 655 C CA . ILE A 1 83 ? 11.200 14.568 -13.015 1.00 89.50 83 ILE A CA 1
ATOM 656 C C . ILE A 1 83 ? 12.034 14.562 -14.309 1.00 89.50 83 ILE A C 1
ATOM 658 O O . ILE A 1 83 ? 13.117 15.141 -14.336 1.00 89.50 83 ILE A O 1
ATOM 662 N N . ASN A 1 84 ? 11.511 13.974 -15.394 1.00 84.56 84 ASN A N 1
ATOM 663 C CA . ASN A 1 84 ? 12.136 13.882 -16.718 1.00 84.56 84 ASN A CA 1
ATOM 664 C C . ASN A 1 84 ? 13.538 13.251 -16.729 1.00 84.56 84 ASN A C 1
ATOM 666 O O . ASN A 1 84 ? 14.410 13.692 -17.483 1.00 84.56 84 ASN A O 1
ATOM 670 N N . ASP A 1 85 ? 13.770 12.210 -15.932 1.00 88.12 85 ASP A N 1
ATOM 671 C CA . ASP A 1 85 ? 15.076 11.557 -15.906 1.00 88.12 85 ASP A CA 1
ATOM 672 C C . ASP A 1 85 ? 15.215 10.387 -16.909 1.00 88.12 85 ASP A C 1
ATOM 674 O O . ASP A 1 85 ? 14.387 10.161 -17.807 1.00 88.12 85 ASP A O 1
ATOM 678 N N . THR A 1 86 ? 16.343 9.675 -16.817 1.00 86.25 86 THR A N 1
ATOM 679 C CA . THR A 1 86 ? 16.718 8.596 -17.739 1.00 86.25 86 THR A CA 1
ATOM 680 C C . THR A 1 86 ? 16.408 7.187 -17.226 1.00 86.25 86 THR A C 1
ATOM 682 O O . THR A 1 86 ? 16.891 6.228 -17.833 1.00 86.25 86 THR A O 1
ATOM 685 N N . PHE A 1 87 ? 15.624 7.029 -16.156 1.00 89.69 87 PHE A N 1
ATOM 686 C CA . PHE A 1 87 ? 15.327 5.720 -15.564 1.00 89.69 87 PHE A CA 1
ATOM 687 C C . PHE A 1 87 ? 14.750 4.734 -16.590 1.00 89.69 87 PHE A C 1
ATOM 689 O O . PHE A 1 87 ? 13.804 5.048 -17.322 1.00 89.69 87 PHE A O 1
ATOM 696 N N . GLY A 1 88 ? 15.351 3.547 -16.690 1.00 85.38 88 GLY A N 1
ATOM 697 C CA . GLY A 1 88 ? 15.004 2.476 -17.621 1.00 85.38 88 GLY A CA 1
ATOM 698 C C . GLY A 1 88 ? 15.284 2.793 -19.096 1.00 85.38 88 GLY A C 1
ATOM 699 O O . GLY A 1 88 ? 14.700 2.163 -19.980 1.00 85.38 88 GLY A O 1
ATOM 700 N N . ARG A 1 89 ? 16.048 3.850 -19.423 1.00 83.00 89 ARG A N 1
ATOM 701 C CA . ARG A 1 89 ? 16.429 4.175 -20.820 1.00 83.00 89 ARG A CA 1
ATOM 702 C C . ARG A 1 89 ? 17.726 3.488 -21.245 1.00 83.00 89 ARG A C 1
ATOM 704 O O . ARG A 1 89 ? 17.910 3.234 -22.431 1.00 83.00 89 ARG A O 1
ATOM 711 N N . GLY A 1 90 ? 18.611 3.200 -20.289 1.00 81.75 90 GLY A N 1
ATOM 712 C CA . GLY A 1 90 ? 19.903 2.541 -20.518 1.00 81.75 90 GLY A CA 1
ATOM 713 C C . GLY A 1 90 ? 19.858 1.009 -20.475 1.00 81.75 90 GLY A C 1
ATOM 714 O O . GLY A 1 90 ? 20.882 0.370 -20.701 1.00 81.75 90 GLY A O 1
ATOM 715 N N . GLY A 1 91 ? 18.701 0.416 -20.171 1.00 86.56 91 GLY A N 1
ATOM 716 C CA . GLY A 1 91 ? 18.519 -1.025 -20.004 1.00 86.56 91 GLY A CA 1
ATOM 717 C C . GLY A 1 91 ? 17.528 -1.337 -18.882 1.00 86.56 91 GLY A C 1
ATOM 718 O O . GLY A 1 91 ? 16.808 -0.448 -18.444 1.00 86.56 91 GLY A O 1
ATOM 719 N N . LEU A 1 92 ? 17.495 -2.600 -18.443 1.00 90.00 92 LEU A N 1
ATOM 720 C CA . LEU A 1 92 ? 16.652 -3.065 -17.329 1.00 90.00 92 LEU A CA 1
ATOM 721 C C . LEU A 1 92 ? 17.417 -3.237 -16.009 1.00 90.00 92 LEU A C 1
ATOM 723 O O . LEU A 1 92 ? 16.825 -3.606 -15.005 1.00 90.00 92 LEU A O 1
ATOM 727 N N . ARG A 1 93 ? 18.730 -2.997 -15.984 1.00 90.12 93 ARG A N 1
ATOM 728 C CA . ARG A 1 93 ? 19.541 -3.241 -14.782 1.00 90.12 93 ARG A CA 1
ATOM 729 C C . ARG A 1 93 ? 19.171 -2.299 -13.634 1.00 90.12 93 ARG A C 1
ATOM 731 O O . ARG A 1 93 ? 18.981 -2.744 -12.513 1.00 90.12 93 ARG A O 1
ATOM 738 N N . ASP A 1 94 ? 19.037 -1.013 -13.935 1.00 89.38 94 ASP A N 1
ATOM 739 C CA . ASP A 1 94 ? 18.562 0.008 -12.996 1.00 89.38 94 ASP A CA 1
ATOM 740 C C . ASP A 1 94 ? 17.144 -0.292 -12.489 1.00 89.38 94 ASP A C 1
ATOM 742 O O . ASP A 1 94 ? 16.833 -0.084 -11.318 1.00 89.38 94 ASP A O 1
ATOM 746 N N . VAL A 1 95 ? 16.304 -0.844 -13.361 1.00 91.62 95 VAL A N 1
ATOM 747 C CA . VAL A 1 95 ? 14.950 -1.297 -13.037 1.00 91.62 95 VAL A CA 1
ATOM 748 C C . VAL A 1 95 ? 14.959 -2.494 -12.083 1.00 91.62 95 VAL A C 1
ATOM 750 O O . VAL A 1 95 ? 14.223 -2.505 -11.096 1.00 91.62 95 VAL A O 1
ATOM 753 N N . GLU A 1 96 ? 15.805 -3.489 -12.345 1.00 92.00 96 GLU A N 1
ATOM 754 C CA . GLU A 1 96 ? 15.969 -4.661 -11.484 1.00 92.00 96 GLU A CA 1
ATOM 755 C C . GLU A 1 96 ? 16.511 -4.281 -10.104 1.00 92.00 96 GLU A C 1
ATOM 757 O O . GLU A 1 96 ? 15.983 -4.762 -9.098 1.00 92.00 96 GLU A O 1
ATOM 762 N N . ASP A 1 97 ? 17.508 -3.393 -10.056 1.00 92.62 97 ASP A N 1
ATOM 763 C CA . ASP A 1 97 ? 18.103 -2.885 -8.818 1.00 92.62 97 ASP A CA 1
ATOM 764 C C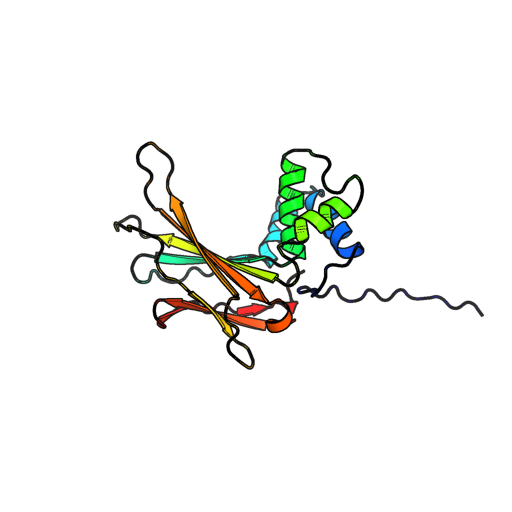 . ASP A 1 97 ? 17.059 -2.125 -7.976 1.00 92.62 97 ASP A C 1
ATOM 766 O O . ASP A 1 97 ? 16.961 -2.332 -6.764 1.00 92.62 97 ASP A O 1
ATOM 770 N N . ALA A 1 98 ? 16.217 -1.301 -8.613 1.00 92.69 98 ALA A N 1
ATOM 771 C CA . ALA A 1 98 ? 15.139 -0.574 -7.941 1.00 92.69 98 ALA A CA 1
ATOM 772 C C . ALA A 1 98 ? 14.038 -1.498 -7.382 1.00 92.69 98 ALA A C 1
ATOM 774 O O . ALA A 1 98 ? 13.453 -1.213 -6.331 1.00 92.69 98 ALA A O 1
ATOM 775 N N . LEU A 1 99 ? 13.755 -2.616 -8.059 1.00 92.56 99 LEU A N 1
ATOM 776 C CA . LEU A 1 99 ? 12.771 -3.605 -7.612 1.00 92.56 99 LEU A CA 1
ATOM 777 C C . LEU A 1 99 ? 13.309 -4.601 -6.585 1.00 92.56 99 LEU A C 1
ATOM 779 O O . LEU A 1 99 ? 12.506 -5.203 -5.874 1.00 92.56 99 LEU A O 1
ATOM 783 N N . ALA A 1 100 ? 14.626 -4.786 -6.486 1.00 92.56 100 ALA A N 1
ATOM 784 C CA . ALA A 1 100 ? 15.239 -5.807 -5.636 1.00 92.56 100 ALA A CA 1
ATOM 785 C C . ALA A 1 100 ? 14.688 -5.855 -4.190 1.00 92.56 100 ALA A C 1
ATOM 787 O O . ALA A 1 100 ? 14.394 -6.958 -3.725 1.00 92.56 100 ALA A O 1
ATOM 788 N N . PRO A 1 101 ? 14.446 -4.723 -3.488 1.00 93.75 101 PRO A N 1
ATOM 789 C CA . PRO A 1 101 ? 13.904 -4.741 -2.123 1.00 93.75 101 PRO A CA 1
ATOM 790 C C . PRO A 1 101 ? 12.448 -5.221 -2.011 1.00 93.75 101 PRO A C 1
ATOM 792 O O . PRO A 1 101 ? 11.964 -5.464 -0.906 1.00 93.75 101 PRO A O 1
ATOM 795 N N . TRP A 1 102 ? 11.732 -5.296 -3.132 1.00 93.25 102 TRP A N 1
ATOM 796 C CA . TRP A 1 102 ? 10.295 -5.564 -3.200 1.00 93.25 102 TRP A CA 1
ATOM 797 C C . TRP A 1 102 ? 9.969 -6.912 -3.847 1.00 93.25 102 TRP A C 1
ATOM 799 O O . TRP A 1 102 ? 8.792 -7.243 -3.981 1.00 93.25 102 TRP A O 1
ATOM 809 N N . ARG A 1 103 ? 10.986 -7.690 -4.237 1.00 91.38 103 ARG A N 1
ATOM 810 C CA . ARG A 1 103 ? 10.783 -8.987 -4.887 1.00 91.38 103 ARG A CA 1
ATOM 811 C C . ARG A 1 103 ? 10.103 -9.996 -3.966 1.00 91.38 103 ARG A C 1
ATOM 813 O O . ARG A 1 103 ? 10.477 -10.139 -2.806 1.00 91.38 103 ARG A O 1
ATOM 820 N N . GLY A 1 104 ? 9.127 -10.712 -4.509 1.00 91.81 104 GLY A N 1
ATOM 821 C CA . GLY A 1 104 ? 8.268 -11.659 -3.813 1.00 91.81 104 GLY A CA 1
ATOM 822 C C . GLY A 1 104 ? 7.286 -11.006 -2.842 1.00 91.81 104 GLY A C 1
ATOM 823 O O . GLY A 1 104 ? 6.665 -11.720 -2.060 1.00 91.81 104 GLY A O 1
ATOM 824 N N . LEU A 1 105 ? 7.135 -9.675 -2.846 1.00 94.50 105 LEU A N 1
ATOM 825 C CA . LEU A 1 105 ? 6.322 -8.965 -1.860 1.00 94.50 105 LEU A CA 1
ATOM 826 C C . LEU A 1 105 ? 5.115 -8.273 -2.489 1.00 94.50 105 LEU A C 1
ATOM 828 O O . LEU A 1 105 ? 5.194 -7.637 -3.538 1.00 94.50 105 LEU A O 1
ATOM 832 N N . VAL A 1 106 ? 4.002 -8.306 -1.761 1.00 96.19 106 VAL A N 1
ATOM 833 C CA . VAL A 1 106 ? 2.846 -7.439 -2.000 1.00 96.19 106 VAL A CA 1
ATOM 834 C C . VAL A 1 106 ? 2.686 -6.514 -0.805 1.00 96.19 106 VAL A C 1
ATOM 836 O O . VAL A 1 106 ? 2.648 -6.964 0.338 1.00 96.19 106 VAL A O 1
ATOM 839 N N . SER A 1 107 ? 2.596 -5.207 -1.049 1.00 97.62 107 SER A N 1
ATOM 840 C CA . SER A 1 107 ? 2.261 -4.244 0.004 1.00 97.62 107 SER A CA 1
ATOM 841 C C . SER A 1 107 ? 0.784 -3.889 -0.064 1.00 97.62 107 SER A C 1
ATOM 843 O O . SER A 1 107 ? 0.303 -3.481 -1.115 1.00 97.62 107 SER A O 1
ATOM 845 N N . ILE A 1 108 ? 0.078 -3.990 1.055 1.00 98.19 108 ILE A N 1
ATOM 846 C CA . ILE A 1 108 ? -1.279 -3.467 1.203 1.00 98.19 108 ILE A CA 1
ATOM 847 C C . ILE A 1 108 ? -1.197 -2.207 2.056 1.00 98.19 108 ILE A C 1
ATOM 849 O O . ILE A 1 108 ? -0.627 -2.221 3.148 1.00 98.19 108 ILE A O 1
ATOM 853 N N . VAL A 1 109 ? -1.734 -1.110 1.534 1.00 98.25 109 VAL A N 1
ATOM 854 C CA . VAL A 1 109 ? -1.729 0.209 2.161 1.00 98.25 109 VAL A CA 1
ATOM 855 C C . VAL A 1 109 ? -3.159 0.594 2.503 1.00 98.25 109 VAL A C 1
ATOM 857 O O . VAL A 1 109 ? -4.016 0.669 1.631 1.00 98.25 109 VAL A O 1
ATOM 860 N N . VAL A 1 110 ? -3.419 0.861 3.774 1.00 98.06 110 VAL A N 1
ATOM 861 C CA . VAL A 1 110 ? -4.701 1.351 4.274 1.00 98.06 110 VAL A CA 1
ATOM 862 C C . VAL A 1 110 ? -4.562 2.823 4.626 1.00 98.06 110 VAL A C 1
ATOM 864 O O . VAL A 1 110 ? -3.700 3.198 5.422 1.00 98.06 110 VAL A O 1
ATOM 867 N N . THR A 1 111 ? -5.439 3.651 4.066 1.00 97.88 111 THR A N 1
ATOM 868 C CA . THR A 1 111 ? -5.572 5.062 4.431 1.00 97.88 111 THR A CA 1
ATOM 869 C C . THR A 1 111 ? -6.673 5.221 5.469 1.00 97.88 111 THR A C 1
ATOM 871 O O . THR A 1 111 ? -7.822 4.822 5.251 1.00 97.88 111 THR A O 1
ATOM 874 N N . LEU A 1 112 ? -6.312 5.831 6.593 1.00 96.75 112 LEU A N 1
ATOM 875 C CA . LEU A 1 112 ? -7.202 6.170 7.690 1.00 96.75 112 LEU A CA 1
ATOM 876 C C . LEU A 1 112 ? -7.519 7.664 7.666 1.00 96.75 112 LEU A C 1
ATOM 878 O O . LEU A 1 112 ? -6.617 8.493 7.537 1.00 96.75 112 LEU A O 1
ATOM 882 N N . THR A 1 113 ? -8.786 7.999 7.877 1.00 95.12 113 THR A N 1
ATOM 883 C CA . THR A 1 113 ? -9.251 9.372 8.109 1.00 95.12 113 THR A CA 1
ATOM 884 C C . THR A 1 113 ? -9.663 9.532 9.558 1.00 95.12 113 THR A C 1
ATOM 886 O O . THR A 1 113 ? -10.351 8.661 10.097 1.00 95.12 113 THR A O 1
ATOM 889 N N . PHE A 1 114 ? -9.252 10.627 10.190 1.00 94.62 114 PHE A N 1
ATOM 890 C CA . PHE A 1 114 ? -9.505 10.876 11.607 1.00 94.62 114 PHE A CA 1
ATOM 891 C C . PHE A 1 114 ? -10.630 11.889 11.815 1.00 94.62 114 PHE A C 1
ATOM 893 O O . PHE A 1 114 ? -10.852 12.775 10.992 1.00 94.62 114 PHE A O 1
ATOM 900 N N . ASP A 1 115 ? -11.351 11.742 12.924 1.00 90.00 115 ASP A N 1
ATOM 901 C CA . ASP A 1 115 ? -12.372 12.693 13.348 1.00 90.00 115 ASP A CA 1
ATOM 902 C C . ASP A 1 115 ? -11.707 13.992 13.824 1.00 90.00 115 ASP A C 1
ATOM 904 O O . ASP A 1 115 ? -11.044 14.028 14.862 1.00 90.00 115 ASP A O 1
ATOM 908 N N . SER A 1 116 ? -11.912 15.076 13.074 1.00 84.62 116 SER A N 1
ATOM 909 C CA . SER A 1 116 ? -11.330 16.389 13.364 1.00 84.62 116 SER A CA 1
ATOM 910 C C . SER A 1 116 ? -11.825 17.009 14.673 1.00 84.62 116 SER A C 1
ATOM 912 O O . SER A 1 116 ? -11.191 17.924 15.189 1.00 84.62 116 SER A O 1
ATOM 914 N N . ALA A 1 117 ? -12.957 16.549 15.218 1.00 86.88 117 ALA A N 1
ATOM 915 C CA . ALA A 1 117 ? -13.473 17.024 16.500 1.00 86.88 117 ALA A CA 1
ATOM 916 C C . ALA A 1 117 ? -12.777 16.364 17.703 1.00 86.88 117 ALA A C 1
ATOM 918 O O . ALA A 1 117 ? -13.084 16.689 18.855 1.00 86.88 117 ALA A O 1
ATOM 919 N N . LYS A 1 118 ? -11.874 15.406 17.463 1.00 86.44 118 LYS A N 1
ATOM 920 C CA . LYS A 1 118 ? -11.226 14.609 18.501 1.00 86.44 118 LYS A CA 1
ATOM 921 C C . LYS A 1 118 ? -9.723 14.802 18.462 1.00 86.44 118 LYS A C 1
ATOM 923 O O . LYS A 1 118 ? -9.089 14.787 17.415 1.00 86.44 118 LYS A O 1
ATOM 928 N N . TYR A 1 119 ? -9.149 14.959 19.648 1.00 83.25 119 TYR A N 1
ATOM 929 C CA . TYR A 1 119 ? -7.707 15.027 19.798 1.00 83.25 119 TYR A CA 1
ATOM 930 C C . TYR A 1 119 ? -7.122 13.613 19.746 1.00 83.25 119 TYR A C 1
ATOM 932 O O . TYR A 1 119 ? -7.387 12.797 20.629 1.00 83.25 119 TYR A O 1
ATOM 940 N N . ILE A 1 120 ? -6.349 13.327 18.700 1.00 87.06 120 ILE A N 1
ATOM 941 C CA . ILE A 1 120 ? -5.723 12.024 18.460 1.00 87.06 120 ILE A CA 1
ATOM 942 C C . ILE A 1 120 ? -4.208 12.219 18.498 1.00 87.06 120 ILE A C 1
ATOM 944 O O . ILE A 1 120 ? -3.647 13.004 17.738 1.00 87.06 120 ILE A O 1
ATOM 948 N N . THR A 1 121 ? -3.545 11.511 19.410 1.00 86.69 121 THR A N 1
ATOM 949 C CA . THR A 1 121 ? -2.111 11.676 19.698 1.00 86.69 121 THR A CA 1
ATOM 950 C C . THR A 1 121 ? -1.204 10.802 18.837 1.00 86.69 121 THR A C 1
ATOM 952 O O . THR A 1 121 ? 0.008 11.006 18.827 1.00 86.69 121 THR A O 1
ATOM 955 N N . GLY A 1 122 ? -1.762 9.832 18.111 1.00 91.31 122 GLY A N 1
ATOM 956 C CA . GLY A 1 122 ? -1.000 8.909 17.279 1.00 91.31 122 GLY A CA 1
ATOM 957 C C . GLY A 1 122 ? -1.887 8.057 16.380 1.00 91.31 122 GLY A C 1
ATOM 958 O O . GLY A 1 122 ? -3.108 8.027 16.532 1.00 91.31 122 GLY A O 1
ATOM 959 N N . VAL A 1 123 ? -1.263 7.363 15.427 1.00 94.38 123 VAL A N 1
ATOM 960 C CA . VAL A 1 123 ? -1.978 6.452 14.527 1.00 94.38 123 VAL A CA 1
ATOM 961 C C . VAL A 1 123 ? -2.501 5.255 15.331 1.00 94.38 123 VAL A C 1
ATOM 963 O O . VAL A 1 123 ? -1.706 4.610 16.020 1.00 94.38 123 VAL A O 1
ATOM 966 N N . PRO A 1 124 ? -3.806 4.929 15.256 1.00 92.44 124 PRO A N 1
ATOM 967 C CA . PRO A 1 124 ? -4.365 3.777 15.955 1.00 92.44 124 PRO A CA 1
ATOM 968 C C . PRO A 1 124 ? -3.662 2.464 15.563 1.00 92.44 124 PRO A C 1
ATOM 970 O O . PRO A 1 124 ? -3.234 2.321 14.412 1.00 92.44 124 PRO A O 1
ATOM 973 N N . PRO A 1 125 ? -3.571 1.477 16.477 1.00 93.50 125 PRO A N 1
ATOM 974 C CA . PRO A 1 125 ? -2.935 0.186 16.216 1.00 93.50 125 PRO A CA 1
ATOM 975 C C . PRO A 1 125 ? -3.850 -0.707 15.364 1.00 93.50 125 PRO A C 1
ATOM 977 O O . PRO A 1 125 ? -4.414 -1.691 15.826 1.00 93.50 125 PRO A O 1
ATOM 980 N N . VAL A 1 126 ? -4.058 -0.314 14.110 1.00 94.81 126 VAL A N 1
ATOM 981 C CA . VAL A 1 126 ? -4.803 -1.098 13.122 1.00 94.81 126 VAL A CA 1
ATOM 982 C C . VAL A 1 126 ? -3.870 -2.139 12.526 1.00 94.81 126 VAL A C 1
ATOM 984 O O . VAL A 1 126 ? -2.766 -1.797 12.101 1.00 94.81 126 VAL A O 1
ATOM 987 N N . ASP A 1 127 ? -4.320 -3.384 12.483 1.00 95.81 127 ASP A N 1
ATOM 988 C CA . ASP A 1 127 ? -3.630 -4.528 11.896 1.00 95.81 127 ASP A CA 1
ATOM 989 C C . ASP A 1 127 ? -4.399 -5.063 10.682 1.00 95.81 127 ASP A C 1
ATOM 991 O O . ASP A 1 127 ? -5.592 -4.794 10.486 1.00 95.81 127 ASP A O 1
ATOM 995 N N . MET A 1 128 ? -3.686 -5.825 9.856 1.00 97.19 128 MET A N 1
ATOM 996 C CA . MET A 1 128 ? -4.199 -6.443 8.642 1.00 97.19 128 MET A CA 1
ATOM 997 C C . MET A 1 128 ? -3.803 -7.912 8.583 1.00 97.19 128 MET A C 1
ATOM 999 O O . MET A 1 128 ? -2.666 -8.258 8.887 1.00 97.19 128 MET A O 1
ATOM 1003 N N . ALA A 1 129 ? -4.707 -8.756 8.100 1.00 97.25 129 ALA A N 1
ATOM 1004 C CA . ALA A 1 129 ? -4.409 -10.129 7.710 1.00 97.25 129 ALA A CA 1
ATOM 1005 C C . ALA A 1 129 ? -5.246 -10.523 6.490 1.00 97.25 129 ALA A C 1
ATOM 1007 O O . ALA A 1 129 ? -6.345 -10.006 6.296 1.00 97.25 129 ALA A O 1
ATOM 1008 N N . LEU A 1 130 ? -4.752 -11.445 5.669 1.00 97.06 130 LEU A N 1
ATOM 1009 C CA . LEU A 1 130 ? -5.514 -11.998 4.550 1.00 97.06 130 LEU A CA 1
ATOM 1010 C C . LEU A 1 130 ? -6.070 -13.371 4.929 1.00 97.06 130 LEU A C 1
ATOM 1012 O O . LEU A 1 130 ? -5.409 -14.181 5.580 1.00 97.06 130 LEU A O 1
ATOM 1016 N N . GLU A 1 131 ? -7.296 -13.651 4.509 1.00 94.00 131 GLU A N 1
ATOM 1017 C CA . GLU A 1 131 ? -7.900 -14.967 4.695 1.00 94.00 131 GLU A CA 1
ATOM 1018 C C . GLU A 1 131 ? -7.446 -15.945 3.606 1.00 94.00 131 GLU A C 1
ATOM 1020 O O . GLU A 1 131 ? -7.614 -15.690 2.414 1.00 94.00 131 GLU A O 1
ATOM 1025 N N . GLY A 1 132 ? -6.917 -17.097 4.016 1.00 87.81 132 GLY A N 1
ATOM 1026 C CA . GLY A 1 132 ? -6.548 -18.212 3.148 1.00 87.81 132 GLY A CA 1
ATOM 1027 C C . GLY A 1 132 ? -6.908 -19.562 3.778 1.00 87.81 132 GLY A C 1
ATOM 1028 O O . GLY A 1 132 ? -7.638 -19.590 4.769 1.00 87.81 132 GLY A O 1
ATOM 1029 N N . PRO A 1 133 ? -6.399 -20.691 3.240 1.00 85.00 133 PRO A N 1
ATOM 1030 C CA . PRO A 1 133 ? -6.530 -22.001 3.892 1.00 85.00 133 PRO A CA 1
ATOM 1031 C C . PRO A 1 133 ? -6.034 -21.973 5.345 1.00 85.00 133 PRO A C 1
ATOM 1033 O O . PRO A 1 133 ? -6.601 -22.612 6.225 1.00 85.00 133 PRO A O 1
ATOM 1036 N N . THR A 1 134 ? -5.001 -21.168 5.584 1.00 89.25 134 THR A N 1
ATOM 1037 C CA . THR A 1 134 ? -4.597 -20.648 6.888 1.00 89.25 134 THR A CA 1
ATOM 1038 C C . THR A 1 134 ? -4.621 -19.122 6.834 1.00 89.25 134 THR A C 1
ATOM 1040 O O . THR A 1 134 ? -4.533 -18.541 5.749 1.00 89.25 134 THR A O 1
ATOM 1043 N N . LEU A 1 135 ? -4.724 -18.461 7.990 1.00 92.94 135 LEU A N 1
ATOM 1044 C CA . LEU A 1 135 ? -4.587 -17.006 8.063 1.00 92.94 135 LEU A CA 1
ATOM 1045 C C . LEU A 1 135 ? -3.207 -16.598 7.526 1.00 92.94 135 LEU A C 1
ATOM 1047 O O . LEU A 1 135 ? -2.189 -17.142 7.954 1.00 92.94 135 LEU A O 1
ATOM 1051 N N . ILE A 1 136 ? -3.181 -15.649 6.597 1.00 96.31 136 ILE A N 1
ATOM 1052 C CA . ILE A 1 136 ? -1.953 -15.117 6.014 1.00 96.31 136 ILE A CA 1
ATOM 1053 C C . ILE A 1 136 ? -1.632 -13.822 6.759 1.00 96.31 136 ILE A C 1
ATOM 1055 O O . ILE A 1 136 ? -2.281 -12.789 6.565 1.00 96.31 136 ILE A O 1
ATOM 1059 N N . ALA A 1 137 ? -0.653 -13.903 7.657 1.00 96.25 137 ALA A N 1
ATOM 1060 C CA . ALA A 1 137 ? -0.172 -12.765 8.427 1.00 96.25 137 ALA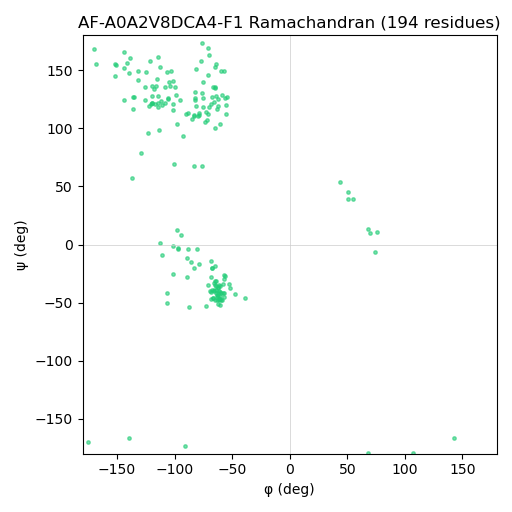 A CA 1
ATOM 1061 C C . ALA A 1 137 ? 0.825 -11.925 7.606 1.00 96.25 137 ALA A C 1
ATOM 1063 O O . ALA A 1 137 ? 1.529 -12.467 6.749 1.00 96.25 137 ALA A O 1
ATOM 1064 N N . PRO A 1 138 ? 0.913 -10.611 7.861 1.00 97.44 138 PRO A N 1
ATOM 1065 C CA . PRO A 1 138 ? 1.921 -9.776 7.234 1.00 97.44 138 PRO A CA 1
ATOM 1066 C C . PRO A 1 138 ? 3.309 -10.100 7.794 1.00 97.44 138 PRO A C 1
ATOM 1068 O O . PRO A 1 138 ? 3.471 -10.382 8.979 1.00 97.44 138 PRO A O 1
ATOM 1071 N N . LEU A 1 139 ? 4.319 -10.007 6.935 1.00 97.19 139 LEU A N 1
ATOM 1072 C CA . LEU A 1 139 ? 5.732 -10.118 7.301 1.00 97.19 139 LEU A CA 1
ATOM 1073 C C . LEU A 1 139 ? 6.200 -8.895 8.099 1.00 97.19 139 LEU A C 1
ATOM 1075 O O . LEU A 1 139 ? 7.037 -8.998 8.988 1.00 97.19 139 LEU A O 1
ATOM 1079 N N . GLU A 1 140 ? 5.658 -7.726 7.761 1.00 97.06 140 GLU A N 1
ATOM 1080 C CA . GLU A 1 140 ? 6.008 -6.442 8.360 1.00 97.06 140 GLU A CA 1
ATOM 1081 C C . GLU A 1 140 ? 4.800 -5.507 8.294 1.00 97.06 140 GLU A C 1
ATOM 1083 O O . GLU A 1 140 ? 4.046 -5.543 7.319 1.00 97.06 140 GLU A O 1
ATOM 1088 N N . THR A 1 141 ? 4.621 -4.654 9.306 1.00 97.50 141 THR A N 1
ATOM 1089 C CA . THR A 1 141 ? 3.618 -3.581 9.291 1.00 97.50 141 THR A CA 1
ATOM 1090 C C . THR A 1 141 ? 4.206 -2.278 9.823 1.00 97.50 141 THR A C 1
ATOM 1092 O O . THR A 1 141 ? 4.717 -2.244 10.941 1.00 97.50 141 THR A O 1
ATOM 1095 N N . THR A 1 142 ? 4.085 -1.198 9.049 1.00 97.50 142 THR A N 1
ATOM 1096 C CA . THR A 1 142 ? 4.455 0.167 9.449 1.00 97.50 142 THR A CA 1
ATOM 1097 C C . THR A 1 142 ? 3.218 1.051 9.556 1.00 97.50 142 THR A C 1
ATOM 1099 O O . THR A 1 142 ? 2.195 0.802 8.910 1.00 97.50 142 THR A O 1
ATOM 1102 N N . ARG A 1 143 ? 3.298 2.083 10.400 1.00 97.38 143 ARG A N 1
ATOM 1103 C CA . ARG A 1 143 ? 2.204 3.022 10.665 1.00 97.38 143 ARG A CA 1
ATOM 1104 C C . ARG A 1 143 ? 2.757 4.433 10.668 1.00 97.38 143 ARG A C 1
ATOM 1106 O O . ARG A 1 143 ? 3.565 4.769 11.527 1.00 97.38 143 ARG A O 1
ATOM 1113 N N . ASP A 1 144 ? 2.288 5.234 9.726 1.00 96.94 144 ASP A N 1
ATOM 1114 C CA . ASP A 1 144 ? 2.788 6.578 9.473 1.00 96.94 144 ASP A CA 1
ATOM 1115 C C . ASP A 1 144 ? 1.645 7.582 9.672 1.00 96.94 144 ASP A C 1
ATOM 1117 O O . ASP A 1 144 ? 0.548 7.408 9.136 1.00 96.94 144 ASP A O 1
ATOM 1121 N N . GLY A 1 145 ? 1.868 8.618 10.482 1.00 95.62 145 GLY A N 1
ATOM 1122 C CA . GLY A 1 145 ? 0.881 9.676 10.705 1.00 95.62 145 GLY A CA 1
ATOM 1123 C C . GLY A 1 145 ? 0.804 10.632 9.519 1.00 95.62 145 GLY A C 1
ATOM 1124 O O . GLY A 1 145 ? 1.831 11.012 8.961 1.00 95.62 145 GLY A O 1
ATOM 1125 N N . VAL A 1 146 ? -0.408 11.051 9.154 1.00 94.69 146 VAL A N 1
ATOM 1126 C CA . VAL A 1 146 ? -0.619 12.123 8.174 1.00 94.69 146 VAL A CA 1
ATOM 1127 C C . VAL A 1 146 ? -0.943 13.395 8.937 1.00 94.69 146 VAL A C 1
ATOM 1129 O O . VAL A 1 146 ? -1.964 13.466 9.622 1.00 94.69 146 VAL A O 1
ATOM 1132 N N . TYR A 1 147 ? -0.073 14.392 8.821 1.00 92.19 147 TYR A N 1
ATOM 1133 C CA . TYR A 1 147 ? -0.197 15.658 9.535 1.00 92.19 147 TYR A CA 1
ATOM 1134 C C . TYR A 1 147 ? -0.621 16.788 8.597 1.00 92.19 147 TYR A C 1
ATOM 1136 O O . TYR A 1 147 ? -0.265 16.803 7.418 1.00 92.19 147 TYR A O 1
ATOM 1144 N N . SER A 1 148 ? -1.372 17.751 9.126 1.00 89.19 148 SER A N 1
ATOM 1145 C CA . SER A 1 148 ? -1.632 19.017 8.447 1.00 89.19 148 SER A CA 1
ATOM 1146 C C . SER A 1 148 ? -0.336 19.818 8.279 1.00 89.19 148 SER A C 1
ATOM 1148 O O . SER A 1 148 ? 0.581 19.707 9.092 1.00 89.19 148 SER A O 1
ATOM 1150 N N . GLY A 1 149 ? -0.273 20.669 7.254 1.00 88.00 149 GLY A N 1
ATOM 1151 C CA . GLY A 1 149 ? 0.806 21.654 7.126 1.00 88.00 149 GLY A CA 1
ATOM 1152 C C . GLY A 1 149 ? 0.702 22.792 8.154 1.00 88.00 149 GLY A C 1
ATOM 1153 O O . GLY A 1 149 ? -0.330 22.949 8.810 1.00 88.00 149 GLY A O 1
ATOM 1154 N N . GLY A 1 150 ? 1.759 23.607 8.248 1.00 87.00 150 GLY A N 1
ATOM 1155 C CA . GLY A 1 150 ? 1.835 24.808 9.095 1.00 87.00 150 GLY A CA 1
ATOM 1156 C C . GLY A 1 150 ? 2.737 24.661 10.327 1.00 87.00 150 GLY A C 1
ATOM 1157 O O . GLY A 1 150 ? 3.330 23.608 10.550 1.00 87.00 150 GLY A O 1
ATOM 1158 N N . ASP A 1 151 ? 2.821 25.725 11.132 1.00 86.81 151 ASP A N 1
ATOM 1159 C CA . ASP A 1 151 ? 3.718 25.819 12.303 1.00 86.81 151 ASP A CA 1
ATOM 1160 C C . ASP A 1 151 ? 3.334 24.867 13.452 1.00 86.81 151 ASP A C 1
ATOM 1162 O O . ASP A 1 151 ? 4.158 24.521 14.301 1.00 86.81 151 ASP A O 1
ATOM 1166 N N . HIS A 1 152 ? 2.077 24.412 13.467 1.00 85.19 152 HIS A N 1
ATOM 1167 C CA . HIS A 1 152 ? 1.532 23.483 14.457 1.00 85.19 152 HIS A CA 1
ATOM 1168 C C . HIS A 1 152 ? 0.830 22.307 13.758 1.00 85.19 152 HIS A C 1
ATOM 1170 O O . HIS A 1 152 ? -0.400 22.296 13.642 1.00 85.19 152 HIS A O 1
ATOM 1176 N N . PRO A 1 153 ? 1.597 21.322 13.254 1.00 87.12 153 PRO A N 1
ATOM 1177 C CA . PRO A 1 153 ? 1.039 20.190 12.529 1.00 87.12 153 PRO A CA 1
ATOM 1178 C C . PRO A 1 153 ? 0.111 19.375 13.433 1.00 87.12 153 PRO A C 1
ATOM 1180 O O . PRO A 1 153 ? 0.496 18.922 14.510 1.00 87.12 153 PRO A O 1
ATOM 1183 N N . THR A 1 154 ? -1.123 19.172 12.978 1.00 89.00 154 THR A N 1
ATOM 1184 C CA . THR A 1 154 ? -2.126 18.346 13.657 1.00 89.00 154 THR A CA 1
ATOM 1185 C C . THR A 1 154 ? -2.265 17.026 12.919 1.00 89.00 154 THR A C 1
ATOM 1187 O O . THR A 1 154 ? -2.242 16.994 11.691 1.00 89.00 154 THR A O 1
ATOM 1190 N N . LEU A 1 155 ? -2.406 15.924 13.649 1.00 92.19 155 LEU A N 1
ATOM 1191 C CA . LEU A 1 155 ? -2.609 14.607 13.059 1.00 92.19 155 LEU A CA 1
ATOM 1192 C C . LEU A 1 155 ? -4.033 14.506 12.481 1.00 92.19 155 LEU A C 1
ATOM 1194 O O . LEU A 1 155 ? -5.008 14.537 13.227 1.00 92.19 155 LEU A O 1
ATOM 1198 N N . ILE A 1 156 ? -4.149 14.393 11.157 1.00 92.50 156 ILE A N 1
ATOM 1199 C CA . ILE A 1 156 ? -5.425 14.403 10.412 1.00 92.50 156 ILE A CA 1
ATOM 1200 C C . ILE A 1 156 ? -5.782 13.043 9.795 1.00 92.50 156 ILE A C 1
ATOM 1202 O O . ILE A 1 156 ? -6.891 12.843 9.299 1.00 92.50 156 ILE A O 1
ATOM 1206 N N . GLY A 1 157 ? -4.855 12.090 9.830 1.00 95.88 157 GLY A N 1
ATOM 1207 C CA . GLY A 1 157 ? -5.068 10.744 9.319 1.00 95.88 157 GLY A CA 1
ATOM 1208 C C . GLY A 1 157 ? -3.881 9.832 9.589 1.00 95.88 157 GLY A C 1
ATOM 1209 O O . GLY A 1 157 ? -2.945 10.180 10.313 1.00 95.88 157 GLY A O 1
ATOM 1210 N N . GLY A 1 158 ? -3.906 8.658 8.973 1.00 96.81 158 GLY A N 1
ATOM 1211 C CA . GLY A 1 158 ? -2.827 7.685 9.091 1.00 96.81 158 GLY A CA 1
ATOM 1212 C C . GLY A 1 158 ? -2.716 6.793 7.866 1.00 96.81 158 GLY A C 1
ATOM 1213 O O . GLY A 1 158 ? -3.686 6.578 7.142 1.00 96.81 158 GLY A O 1
ATOM 1214 N N . ILE A 1 159 ? -1.523 6.261 7.647 1.00 97.81 159 ILE A N 1
ATOM 1215 C CA . ILE A 1 159 ? -1.232 5.266 6.624 1.00 97.81 159 ILE A CA 1
ATOM 1216 C C . ILE A 1 159 ? -0.713 4.024 7.336 1.00 97.81 159 ILE A C 1
ATOM 1218 O O . ILE A 1 159 ? 0.286 4.081 8.050 1.00 97.81 159 ILE A O 1
ATOM 1222 N N . VAL A 1 160 ? -1.387 2.895 7.140 1.00 98.06 160 VAL A N 1
ATOM 1223 C CA . VAL A 1 160 ? -0.937 1.589 7.632 1.00 98.06 160 VAL A CA 1
ATOM 1224 C C . VAL A 1 160 ? -0.486 0.777 6.434 1.00 98.06 160 VAL A C 1
ATOM 1226 O O . VAL A 1 160 ? -1.261 0.570 5.504 1.00 98.06 160 VAL A O 1
ATOM 1229 N N . ARG A 1 161 ? 0.764 0.327 6.432 1.00 98.25 161 ARG A N 1
ATOM 1230 C CA . ARG A 1 161 ? 1.342 -0.437 5.326 1.00 98.25 161 ARG A CA 1
ATOM 1231 C C . ARG A 1 161 ? 1.782 -1.790 5.834 1.00 98.25 161 ARG A C 1
ATOM 1233 O O . ARG A 1 161 ? 2.652 -1.858 6.693 1.00 98.25 161 ARG A O 1
ATOM 1240 N N . SER A 1 162 ? 1.235 -2.848 5.256 1.00 98.31 162 SER A N 1
ATOM 1241 C CA . SER A 1 162 ? 1.607 -4.220 5.581 1.00 98.31 162 SER A CA 1
ATOM 1242 C C . SER A 1 162 ? 2.195 -4.910 4.362 1.00 98.31 162 SER A C 1
ATOM 1244 O O . SER A 1 162 ? 1.654 -4.801 3.262 1.00 98.31 162 SER A O 1
ATOM 1246 N N . LYS A 1 163 ? 3.312 -5.610 4.553 1.00 98.00 163 LYS A N 1
ATOM 1247 C CA . LYS A 1 163 ? 3.966 -6.412 3.516 1.00 98.00 163 LYS A CA 1
ATOM 1248 C C . LYS A 1 163 ? 3.588 -7.873 3.696 1.00 98.00 163 LYS A C 1
ATOM 1250 O O . LYS A 1 163 ? 3.642 -8.388 4.808 1.00 98.00 163 LYS A O 1
ATOM 1255 N N . PHE A 1 164 ? 3.253 -8.535 2.604 1.00 97.31 164 PHE A N 1
ATOM 1256 C CA . PHE A 1 164 ? 2.878 -9.939 2.561 1.00 97.31 164 PHE A CA 1
ATOM 1257 C C . PHE A 1 164 ? 3.766 -10.674 1.564 1.00 97.31 164 PHE A C 1
ATOM 1259 O O . PHE A 1 164 ? 4.170 -10.098 0.552 1.00 97.31 164 PHE A O 1
ATOM 1266 N N . ASP A 1 165 ? 4.031 -11.946 1.842 1.00 94.69 165 ASP A N 1
ATOM 1267 C CA . ASP A 1 165 ? 4.653 -12.842 0.874 1.00 94.69 165 ASP A CA 1
ATOM 1268 C C . ASP A 1 165 ? 3.675 -13.118 -0.276 1.00 94.69 165 ASP A C 1
ATOM 1270 O O . ASP A 1 165 ? 2.578 -13.640 -0.063 1.00 94.69 165 ASP A O 1
ATOM 1274 N N . ALA A 1 166 ? 4.074 -12.776 -1.498 1.00 93.44 166 ALA A N 1
ATOM 1275 C CA . ALA A 1 166 ? 3.274 -12.954 -2.701 1.00 93.44 166 ALA A CA 1
ATOM 1276 C C . ALA A 1 166 ? 2.873 -14.431 -2.894 1.00 93.44 166 ALA A C 1
ATOM 1278 O O . ALA A 1 166 ? 1.713 -14.731 -3.198 1.00 93.44 166 ALA A O 1
ATOM 1279 N N . ALA A 1 167 ? 3.797 -15.366 -2.641 1.00 91.56 167 ALA A N 1
ATOM 1280 C CA . ALA A 1 167 ? 3.545 -16.795 -2.819 1.00 91.56 167 ALA A CA 1
ATOM 1281 C C . ALA A 1 167 ? 2.395 -17.293 -1.928 1.00 91.56 167 ALA A C 1
ATOM 1283 O O . ALA A 1 167 ? 1.534 -18.045 -2.389 1.00 91.56 167 ALA A O 1
ATOM 1284 N N . SER A 1 168 ? 2.344 -16.826 -0.678 1.00 92.19 168 SER A N 1
ATOM 1285 C CA . SER A 1 168 ? 1.291 -17.171 0.281 1.00 92.19 168 SER A CA 1
ATOM 1286 C C . SER A 1 168 ? -0.106 -16.668 -0.112 1.00 92.19 168 SER A C 1
ATOM 1288 O O . SER A 1 168 ? -1.102 -17.331 0.184 1.00 92.19 168 SER A O 1
ATOM 1290 N N . ILE A 1 169 ? -0.202 -15.527 -0.809 1.00 93.38 169 ILE A N 1
ATOM 1291 C CA . ILE A 1 169 ? -1.478 -14.956 -1.274 1.00 93.38 169 ILE A CA 1
ATOM 1292 C C . ILE A 1 169 ? -2.034 -15.787 -2.436 1.00 93.38 169 ILE A C 1
ATOM 1294 O O . ILE A 1 169 ? -3.187 -16.250 -2.392 1.00 93.38 169 ILE A O 1
ATOM 1298 N N . GLY A 1 170 ? -1.197 -15.989 -3.458 1.00 89.50 170 GLY A N 1
ATOM 1299 C CA . GLY A 1 170 ? -1.556 -16.627 -4.722 1.00 89.50 170 GLY A CA 1
ATOM 1300 C C . GLY A 1 170 ? -2.529 -15.813 -5.591 1.00 89.50 170 GLY A C 1
ATOM 1301 O O . GLY A 1 170 ? -2.972 -14.722 -5.242 1.00 89.50 170 GLY A O 1
ATOM 1302 N N . GLN A 1 171 ? -2.887 -16.379 -6.744 1.00 89.44 171 GLN A N 1
ATOM 1303 C CA . GLN A 1 171 ? -3.835 -15.806 -7.711 1.00 89.44 171 GLN A CA 1
ATOM 1304 C C . GLN A 1 171 ? -5.276 -16.130 -7.300 1.00 89.44 171 GLN A C 1
ATOM 1306 O O . GLN A 1 171 ? -5.945 -16.963 -7.912 1.00 89.44 171 GLN A O 1
ATOM 1311 N N . ALA A 1 172 ? -5.728 -15.551 -6.191 1.00 90.56 172 ALA A N 1
ATOM 1312 C CA . ALA A 1 172 ? -7.026 -15.870 -5.612 1.00 90.56 172 ALA A CA 1
ATOM 1313 C C . ALA A 1 172 ? -7.727 -14.631 -5.065 1.00 90.56 172 ALA A C 1
ATOM 1315 O O . ALA A 1 172 ? -7.097 -13.660 -4.652 1.00 90.56 172 ALA A O 1
ATOM 1316 N N . ARG A 1 173 ? -9.054 -14.707 -4.976 1.00 94.56 173 ARG A N 1
ATOM 1317 C CA . ARG A 1 173 ? -9.839 -13.721 -4.242 1.00 94.56 173 ARG A CA 1
ATOM 1318 C C . ARG A 1 173 ? -9.702 -13.961 -2.741 1.00 94.56 173 ARG A C 1
ATOM 1320 O O . ARG A 1 173 ? -10.083 -15.021 -2.246 1.00 94.56 173 ARG A O 1
ATOM 1327 N N . ARG A 1 174 ? -9.165 -12.979 -2.018 1.00 95.62 174 ARG A N 1
ATOM 1328 C CA . ARG A 1 174 ? -8.890 -13.054 -0.578 1.00 95.62 174 ARG A CA 1
ATOM 1329 C C . ARG A 1 174 ? -9.553 -11.883 0.148 1.00 95.62 174 ARG A C 1
ATOM 1331 O O . ARG A 1 174 ? -9.299 -10.726 -0.190 1.00 95.62 174 ARG A O 1
ATOM 1338 N N . PRO A 1 175 ? -10.398 -12.146 1.151 1.00 96.31 175 PRO A N 1
ATOM 1339 C CA . PRO A 1 175 ? -10.832 -11.112 2.080 1.00 96.31 175 PRO A CA 1
ATOM 1340 C C . PRO A 1 175 ? -9.655 -10.560 2.894 1.00 96.31 175 PRO A C 1
ATOM 1342 O O . PRO A 1 175 ? -8.916 -11.319 3.522 1.00 96.31 175 PRO A O 1
ATOM 1345 N N . LEU A 1 176 ? -9.500 -9.235 2.898 1.00 97.19 176 LEU A N 1
ATOM 1346 C CA . LEU A 1 176 ? -8.568 -8.523 3.770 1.00 97.19 176 LEU A CA 1
ATOM 1347 C C . LEU A 1 176 ? -9.262 -8.208 5.087 1.00 97.19 176 LEU A C 1
ATOM 1349 O O . LEU A 1 176 ? -10.187 -7.409 5.119 1.00 97.19 176 LEU A O 1
ATOM 1353 N N . PHE A 1 177 ? -8.814 -8.812 6.175 1.00 96.00 177 PHE A N 1
ATOM 1354 C CA . PHE A 1 177 ? -9.303 -8.531 7.512 1.00 96.00 177 PHE A CA 1
ATOM 1355 C C . PHE A 1 177 ? -8.560 -7.331 8.101 1.00 96.00 177 PHE A C 1
ATOM 1357 O O . PHE A 1 177 ? -7.385 -7.440 8.443 1.00 96.00 177 PHE A O 1
ATOM 1364 N N . ILE A 1 178 ? -9.246 -6.191 8.208 1.00 96.00 178 ILE A N 1
ATOM 1365 C CA . ILE A 1 178 ? -8.734 -4.980 8.857 1.00 96.00 178 ILE A CA 1
ATOM 1366 C C . ILE A 1 178 ? -9.356 -4.906 10.245 1.00 96.00 178 ILE A C 1
ATOM 1368 O O . ILE A 1 178 ? -10.584 -4.859 10.376 1.00 96.00 178 ILE A O 1
ATOM 1372 N N . HIS A 1 179 ? -8.524 -4.898 11.280 1.00 94.38 179 HIS A N 1
ATOM 1373 C CA . HIS A 1 179 ? -8.994 -4.972 12.657 1.00 94.38 179 HIS A CA 1
ATOM 1374 C C . HIS A 1 179 ? -8.150 -4.130 13.605 1.00 94.38 179 HIS A C 1
ATOM 1376 O O . HIS A 1 179 ? -7.041 -3.709 13.290 1.00 94.38 179 HIS A O 1
ATOM 1382 N N . ARG A 1 180 ? -8.684 -3.919 14.803 1.00 92.62 180 ARG A N 1
ATOM 1383 C CA . ARG A 1 180 ? -7.962 -3.341 15.934 1.00 92.62 180 ARG A CA 1
ATOM 1384 C C . ARG A 1 180 ? -8.270 -4.160 17.173 1.00 92.62 180 ARG A C 1
ATOM 1386 O O . ARG A 1 180 ? -9.441 -4.385 17.461 1.00 92.62 180 ARG A O 1
ATOM 1393 N N . ASP A 1 181 ? -7.242 -4.621 17.881 1.00 87.88 181 ASP A N 1
ATOM 1394 C CA . ASP A 1 181 ? -7.401 -5.419 19.108 1.00 87.88 181 ASP A CA 1
ATOM 1395 C C . ASP A 1 181 ? -8.365 -6.616 18.913 1.00 87.88 181 ASP A C 1
ATOM 1397 O O . ASP A 1 181 ? -9.230 -6.902 19.738 1.00 87.88 181 ASP A O 1
ATOM 1401 N N . GLY A 1 182 ? -8.281 -7.266 17.745 1.00 85.00 182 GLY A N 1
ATOM 1402 C CA . GLY A 1 182 ? -9.168 -8.360 17.325 1.00 85.00 182 GLY A CA 1
ATOM 1403 C C . GLY A 1 182 ? -10.591 -7.955 16.906 1.00 85.00 182 GLY A C 1
ATOM 1404 O O . GLY A 1 182 ? -11.329 -8.795 16.392 1.00 85.00 182 GLY A O 1
ATOM 1405 N N . LYS A 1 183 ? -10.994 -6.688 17.068 1.00 89.88 183 LYS A N 1
ATOM 1406 C CA . LYS A 1 183 ? -12.305 -6.190 16.630 1.00 89.88 183 LYS A CA 1
ATOM 1407 C C . LYS A 1 183 ? -12.280 -5.836 15.137 1.00 89.88 183 LYS A C 1
ATOM 1409 O O . LYS A 1 183 ? -11.452 -5.016 14.731 1.00 89.88 183 LYS A O 1
ATOM 1414 N N . PRO A 1 184 ? -13.175 -6.412 14.316 1.00 91.94 184 PRO A N 1
ATOM 1415 C CA . PRO A 1 184 ? -13.223 -6.127 12.887 1.00 91.94 184 PRO A CA 1
ATOM 1416 C C . PRO A 1 184 ? -13.648 -4.681 12.620 1.00 91.94 184 PRO A C 1
ATOM 1418 O O . PRO A 1 184 ? -14.613 -4.199 13.208 1.00 91.94 184 PRO A O 1
ATOM 1421 N N . ILE A 1 185 ? -12.956 -4.019 11.694 1.00 94.31 185 ILE A N 1
ATOM 1422 C CA . ILE A 1 185 ? -13.287 -2.671 11.209 1.00 94.31 185 ILE A CA 1
ATOM 1423 C C . ILE A 1 185 ? -13.863 -2.762 9.797 1.00 94.31 185 ILE A C 1
ATOM 1425 O O . ILE A 1 185 ? -14.926 -2.218 9.508 1.00 94.31 185 ILE A O 1
ATOM 1429 N N . ALA A 1 186 ? -13.164 -3.472 8.912 1.00 94.31 186 ALA A N 1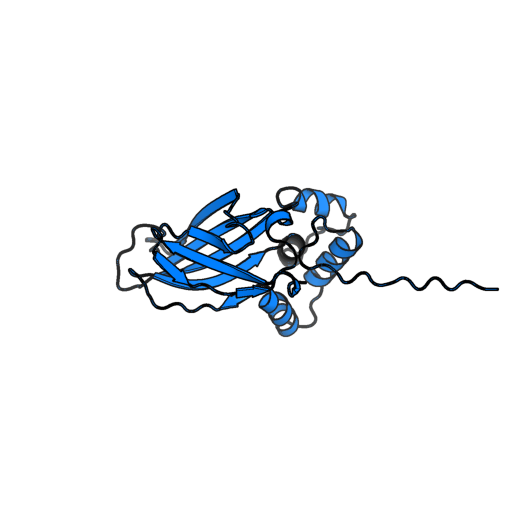
ATOM 1430 C CA . ALA A 1 186 ? -13.577 -3.681 7.534 1.00 94.31 186 ALA A CA 1
ATOM 1431 C C . ALA A 1 186 ? -13.044 -5.018 7.012 1.00 94.31 186 ALA A C 1
ATOM 1433 O O . ALA A 1 186 ? -12.027 -5.528 7.488 1.00 94.31 186 ALA A O 1
ATOM 1434 N N . ARG A 1 187 ? -13.740 -5.583 6.020 1.00 95.19 187 ARG A N 1
ATOM 1435 C CA . ARG A 1 187 ? -13.342 -6.843 5.384 1.00 95.19 187 ARG A CA 1
ATOM 1436 C C . ARG A 1 187 ? -13.484 -6.816 3.856 1.00 95.19 187 ARG A C 1
ATOM 1438 O O . ARG A 1 187 ? -14.255 -7.610 3.313 1.00 95.19 187 ARG A O 1
ATOM 1445 N N . PRO A 1 188 ? -12.832 -5.876 3.145 1.00 94.81 188 PRO A N 1
ATOM 1446 C CA . PRO A 1 188 ? -12.981 -5.789 1.699 1.00 94.81 188 PRO A CA 1
ATOM 1447 C C . PRO A 1 188 ? -12.420 -7.051 1.017 1.00 94.81 188 PRO A C 1
ATOM 1449 O O . PRO A 1 188 ? -11.331 -7.513 1.372 1.00 94.81 188 PRO A O 1
ATOM 1452 N N . PRO A 1 189 ? -13.138 -7.633 0.042 1.00 95.19 189 PRO A N 1
ATOM 1453 C CA . PRO A 1 189 ? -12.591 -8.696 -0.782 1.00 95.19 189 PRO A CA 1
ATOM 1454 C C . PRO A 1 189 ? -11.625 -8.110 -1.815 1.00 95.19 189 PRO A C 1
ATOM 1456 O O . PRO A 1 189 ? -11.993 -7.190 -2.541 1.00 95.19 189 PRO A O 1
ATOM 1459 N N . ILE A 1 190 ? -10.430 -8.683 -1.928 1.00 95.00 190 ILE A N 1
ATOM 1460 C CA . ILE A 1 190 ? -9.442 -8.314 -2.946 1.00 95.00 190 ILE A CA 1
ATOM 1461 C C . ILE A 1 190 ? -9.311 -9.481 -3.916 1.00 95.00 190 ILE A C 1
ATOM 1463 O O . ILE A 1 190 ? -9.034 -10.604 -3.498 1.00 95.00 190 ILE A O 1
ATOM 1467 N N . ASP A 1 191 ? -9.539 -9.234 -5.202 1.00 93.81 191 ASP A N 1
ATOM 1468 C CA . ASP A 1 191 ? -9.307 -10.232 -6.243 1.00 93.81 191 ASP A CA 1
ATOM 1469 C C . ASP A 1 191 ? -7.896 -10.076 -6.810 1.00 93.81 191 ASP A C 1
ATOM 1471 O O . ASP A 1 191 ? -7.661 -9.273 -7.709 1.00 93.81 191 ASP A O 1
ATOM 1475 N N . PHE A 1 192 ? -6.946 -10.834 -6.257 1.00 91.56 192 PHE A N 1
ATOM 1476 C CA . PHE A 1 192 ? -5.549 -10.752 -6.678 1.00 91.56 192 PHE A CA 1
ATOM 1477 C C . PHE A 1 192 ? -5.327 -11.271 -8.098 1.00 91.56 192 PHE A C 1
ATOM 1479 O O . PHE A 1 192 ? -4.336 -10.883 -8.701 1.00 91.56 192 PHE A O 1
ATOM 1486 N N . ALA A 1 193 ? -6.239 -12.086 -8.642 1.00 88.12 193 ALA A N 1
ATOM 1487 C CA . ALA A 1 193 ? -6.168 -12.554 -10.026 1.00 88.12 193 ALA A CA 1
ATOM 1488 C C . ALA A 1 193 ? -6.639 -11.498 -11.040 1.00 88.12 193 ALA A C 1
ATOM 1490 O O . ALA A 1 193 ? -6.354 -11.625 -12.227 1.00 88.12 193 ALA A O 1
ATOM 1491 N N . ALA A 1 194 ? -7.359 -10.472 -10.576 1.00 87.38 194 ALA A N 1
ATOM 1492 C CA . ALA A 1 194 ? -7.865 -9.375 -11.399 1.00 87.38 194 ALA A CA 1
ATOM 1493 C C . ALA A 1 194 ? -6.975 -8.118 -11.368 1.00 87.38 194 ALA A C 1
ATOM 1495 O O . ALA A 1 194 ? -7.279 -7.137 -12.050 1.00 87.38 194 ALA A O 1
ATOM 1496 N N . LEU A 1 195 ? -5.898 -8.129 -10.572 1.00 85.06 195 LEU A N 1
ATOM 1497 C CA . LEU A 1 195 ? -4.841 -7.115 -10.653 1.00 85.06 195 LEU A CA 1
ATOM 1498 C C . LEU A 1 195 ? -4.053 -7.331 -11.971 1.00 85.06 195 LEU A C 1
ATOM 1500 O O . LEU A 1 195 ? -4.206 -8.372 -12.599 1.00 85.06 195 LEU A O 1
ATOM 1504 N N . GLU A 1 196 ? -3.275 -6.367 -12.467 1.00 64.38 196 GLU A N 1
ATOM 1505 C CA . GLU A 1 196 ? -2.637 -6.463 -13.809 1.00 64.38 196 GLU A CA 1
ATOM 1506 C C . GLU A 1 196 ? -1.101 -6.447 -13.800 1.00 64.38 196 GLU A C 1
ATOM 1508 O O . GLU A 1 196 ? -0.539 -5.935 -12.799 1.00 64.38 196 GLU A O 1
#

Nearest PDB structures (foldseek):
  6y9a-assembly1_L  TM=5.435E-01  e=4.250E-02  Homo sapiens
  8tq7-assembly1_L  TM=5.155E-01  e=1.826E-01  Mus musculus
  7n64-assembly1_L  TM=5.044E-01  e=2.506E-01  Homo sapiens
  8ukh-assembly1_L  TM=4.858E-01  e=2.072E-01  Mus musculus
  7u0d-assembly1_P  TM=4.748E-01  e=3.229E-01  Homo sapiens

Radius of gyration: 19.22 Å; Cα contacts (8 Å, |Δi|>4): 346; chains: 1; bounding box: 38×54×64 Å

Sequence (196 aa):
MTVVLLAGATPAAALNLLLAPADMQRALTLARWPTSDAERSRFHERYVFTVNSPTTEYFAVQKVEVITEFRRLELIAEEHARINDTFGRGGLRDVEDALAPWRGLVSIVVTLTFDSAKYITGVPPVDMALEGPTLIAPLETTRDGVYSGGDHPTLIGGIVRSKFDAASIGQARRPLFIHRDGKPIARPPIDFAALE

Foldseek 3Di:
DDDDDDPDDDPPQLLDLDQDQVLLVVLLCVLLDPPDPVVVVVLQVLQKDAFQFPQDPFKAFGIKGKQHLSNQLNVVSNVCVVVPDCQCVVHCPSVCVSSVVQRQKMKMKTKMFGHPVDQDPFAAPKAKWKDDVDIFHFPDKDKAFDWDDDPDTGGGIIMIMTMGRSVVVPQAWIWMFIDHPPHGGGTDIRRSRSRD